Protein AF-X0BDL5-F1 (afdb_monomer_lite)

pLDDT: mean 74.26, std 19.01, range [25.41, 97.12]

Radius of gyration: 56.41 Å; chains: 1; bounding box: 169×52×160 Å

Foldseek 3Di:
DDPDDPPVNVVVVVVVVVVVVVVVVVVVVVVVVVVVVVVVVVVVVVVVVVVVVVVVVVVVVVVVVVVVVVVVVVVVVVVVVVVVVVVVVVVVVVCQQQFFAAPVRQVVLLVVQAVVLAAADPDPVLADPDDDPPCVPPDDDPDDDDPVCVVVVVCVVVVVVCVVGPRPRRQFGGSNVSNVNNVVLNVDHHRYPVNVVVSCCSSPVDRCNVVVLVVQLVQLLVQLVVCVVQQKFQVPAAPVQWDQDPVVRGIDGHDRVVMDHPDDDDDPPDDDDDDDDDDDDDDDDDDDDPDDVVSVVVSVVRSVVNSVNSVVNSVCVVVVVVVVVVPDDD

Sequence (330 aa):
MDGALSVEELTRLLREAEQRAKEERQRAEEAERERQEERQRAEREQQRAEEAERERQEERQRAEREQQRAEREQQRAEEAERQQQEERQRAEASEEQTRLTTLDEYIAACHTSVFSRFAIETDPKLTSRGSITNPRDKWCPKNLRPWPDFLDQQKLTFGALYDAFPTESRVFENRNFLAGLGNRISQRPIADEKTLEYFLHNSVEDPNMGDMNRSLEDEAIRSLRAMHRKGVIHKDVRLENMLFNPETNGVMVIDFERALLLKQPRRPLAQLVPNKRAWKSETMDAKKVTGDSNKRSRSSQSFSEDIWLAKTAFLEWNADRWTRVARAPC

Secondary structure (DSSP, 8-state):
------HHHHHHHHHHHHHHHHHHHHHHHHHHHHHHHHHHHHHHHHHHHHHHHHHHHHHHHHHHHHHHHHHHHHHHHHHHHHHHHHHHHHHHHHHHHHSPBPHHHHHHHIIIIIGGG--B---TTTS--PPP---TTS---S-----TTHHHHHHHHHHHHHHHS-TT---BPPHHHHHHHHHHHTTS-B-SHHHHHHHHIIIII-S--HHHHHHHHHHHHHHHHHHHHTTEE-S---GGGEEEETTTTEEEE---TT-EESSPPPPPSS--PPS----------------HHHHHHHHHHHHHHHHHHHHHHHHHHHHHHHHHHH----

Organism: NCBI:txid1089458

InterPro domains:
  IPR000719 Protein kinase domain [PS50011] (1-330)
  IPR002575 Aminoglycoside phosphotransferase [PF01636] (213-259)
  IPR008266 Tyrosine-protein kinase, active site [PS00109] (232-244)
  IPR011009 Protein kinase-like domain superfamily [SSF56112] (210-266)
  IPR060487 Spore killer, N-terminal domain [PF27653] (103-209)

Structure (mmCIF, N/CA/C/O backbone):
data_AF-X0BDL5-F1
#
_entry.id   AF-X0BDL5-F1
#
loop_
_atom_site.group_PDB
_atom_site.id
_atom_site.type_symbol
_atom_site.label_atom_id
_atom_site.label_alt_id
_atom_site.label_comp_id
_atom_site.label_asym_id
_atom_site.label_entity_id
_atom_site.label_seq_id
_atom_site.pdbx_PDB_ins_code
_atom_site.Cartn_x
_atom_site.Cartn_y
_atom_site.Cartn_z
_atom_site.occupancy
_atom_site.B_iso_or_equiv
_atom_site.auth_seq_id
_atom_site.auth_comp_id
_atom_site.auth_asym_id
_atom_site.auth_atom_id
_atom_site.pdbx_PDB_model_num
ATOM 1 N N . MET A 1 1 ? -89.017 11.884 99.470 1.00 44.44 1 MET A N 1
ATOM 2 C CA . MET A 1 1 ? -88.434 11.394 100.728 1.00 44.44 1 MET A CA 1
ATOM 3 C C . MET A 1 1 ? -89.202 10.131 101.092 1.00 44.44 1 MET A C 1
ATOM 5 O O . MET A 1 1 ? -90.393 10.241 101.324 1.00 44.44 1 MET A O 1
ATOM 9 N N . ASP A 1 2 ? -88.698 8.908 101.039 1.00 48.97 2 ASP A N 1
ATOM 10 C CA . ASP A 1 2 ? -87.374 8.403 100.701 1.00 48.97 2 ASP A CA 1
ATOM 11 C C . ASP A 1 2 ? -87.553 6.944 100.277 1.00 48.97 2 ASP A C 1
ATOM 13 O O . ASP A 1 2 ? -87.973 6.106 101.071 1.00 48.97 2 ASP A O 1
ATOM 17 N N . GLY A 1 3 ? -87.242 6.638 99.017 1.00 49.50 3 GLY A N 1
ATOM 18 C CA . GLY A 1 3 ? -86.973 5.268 98.591 1.00 49.50 3 GLY A CA 1
ATOM 19 C C . GLY A 1 3 ? -85.554 4.916 99.018 1.00 49.50 3 GLY A C 1
ATOM 20 O O . GLY A 1 3 ? -84.653 4.879 98.185 1.00 49.50 3 GLY A O 1
ATOM 21 N N . ALA A 1 4 ? -85.334 4.776 100.325 1.00 55.19 4 ALA A N 1
ATOM 22 C CA . ALA A 1 4 ? -84.045 4.376 100.865 1.00 55.19 4 ALA A CA 1
ATOM 23 C C . ALA A 1 4 ? -83.839 2.886 100.559 1.00 55.19 4 ALA A C 1
ATOM 25 O O . ALA A 1 4 ? -84.426 2.023 101.210 1.00 55.19 4 ALA A O 1
ATOM 26 N N . LEU A 1 5 ? -83.035 2.602 99.530 1.00 55.78 5 LEU A N 1
ATOM 27 C CA . LEU A 1 5 ? -82.456 1.280 99.288 1.00 55.78 5 LEU A CA 1
ATOM 28 C C . LEU A 1 5 ? -81.872 0.744 100.604 1.00 55.78 5 LEU A C 1
ATOM 30 O O . LEU A 1 5 ? -81.153 1.465 101.302 1.00 55.78 5 LEU A O 1
ATOM 34 N N . SER A 1 6 ? -82.187 -0.508 100.946 1.00 63.88 6 SER A N 1
ATOM 35 C CA . SER A 1 6 ? -81.645 -1.167 102.138 1.00 63.88 6 SER A CA 1
ATOM 36 C C . SER A 1 6 ? -80.113 -1.132 102.107 1.00 63.88 6 SER A C 1
ATOM 38 O O . SER A 1 6 ? -79.497 -1.320 101.054 1.00 63.88 6 SER A O 1
ATOM 40 N N . VAL A 1 7 ? -79.482 -0.929 103.267 1.00 66.19 7 VAL A N 1
ATOM 41 C CA . VAL A 1 7 ? -78.015 -0.941 103.421 1.00 66.19 7 VAL A CA 1
ATOM 42 C C . VAL A 1 7 ? -77.402 -2.230 102.843 1.00 66.19 7 VAL A C 1
ATOM 44 O O . VAL A 1 7 ? -76.297 -2.184 102.299 1.00 66.19 7 VAL A O 1
ATOM 47 N N . GLU A 1 8 ? -78.136 -3.350 102.872 1.00 68.31 8 GLU A N 1
ATOM 48 C CA . GLU A 1 8 ? -77.746 -4.640 102.275 1.00 68.31 8 GLU A CA 1
ATOM 49 C C . GLU A 1 8 ? -77.800 -4.656 100.735 1.00 68.31 8 GLU A C 1
ATOM 51 O O . GLU A 1 8 ? -76.932 -5.247 100.090 1.00 68.31 8 GLU A O 1
ATOM 56 N N . GLU A 1 9 ? -78.768 -3.973 100.115 1.00 71.50 9 GLU A N 1
ATOM 57 C CA . GLU A 1 9 ? -78.848 -3.849 98.651 1.00 71.50 9 GLU A CA 1
ATOM 58 C C . GLU A 1 9 ? -77.742 -2.946 98.099 1.00 71.50 9 GLU A C 1
ATOM 60 O O . GLU A 1 9 ? -77.126 -3.274 97.082 1.00 71.50 9 GLU A O 1
ATOM 65 N N . LEU A 1 10 ? -77.428 -1.856 98.807 1.00 73.75 10 LEU A N 1
ATOM 66 C CA . LEU A 1 10 ? -76.307 -0.973 98.480 1.00 73.75 10 LEU A CA 1
ATOM 67 C C . LEU A 1 10 ? -74.955 -1.686 98.614 1.00 73.75 10 LEU A C 1
ATOM 69 O O . LEU A 1 10 ? -74.099 -1.515 97.749 1.00 73.75 10 LEU A O 1
ATOM 73 N N . THR A 1 11 ? -74.757 -2.534 99.632 1.00 76.06 11 THR A N 1
ATOM 74 C CA . THR A 1 11 ? -73.508 -3.313 99.775 1.00 76.06 11 THR A CA 1
ATOM 75 C C . THR A 1 11 ? -73.369 -4.415 98.728 1.00 76.06 11 THR A C 1
ATOM 77 O O . THR A 1 11 ? -72.253 -4.670 98.270 1.00 76.06 11 THR A O 1
ATOM 80 N N . ARG A 1 12 ? -74.470 -5.058 98.311 1.00 80.38 12 ARG A N 1
ATOM 81 C CA . ARG A 1 12 ? -74.447 -6.026 97.201 1.00 80.38 12 ARG A CA 1
ATOM 82 C C . ARG A 1 12 ? -74.068 -5.349 95.883 1.00 80.38 12 ARG A C 1
ATOM 84 O O . ARG A 1 12 ? -73.172 -5.832 95.197 1.00 80.38 12 ARG A O 1
ATOM 91 N N . LEU A 1 13 ? -74.692 -4.210 95.573 1.00 80.94 13 LEU A N 1
ATOM 92 C CA . LEU A 1 13 ? -74.381 -3.423 94.376 1.00 80.94 13 LEU A CA 1
ATOM 93 C C . LEU A 1 13 ? -72.939 -2.897 94.389 1.00 80.94 13 LEU A C 1
ATOM 95 O O . LEU A 1 13 ? -72.286 -2.906 93.348 1.00 80.94 13 LEU A O 1
ATOM 99 N N . LEU A 1 14 ? -72.413 -2.499 95.555 1.00 81.25 14 LEU A N 1
ATOM 100 C CA . LEU A 1 14 ? -71.022 -2.060 95.689 1.00 81.25 14 LEU A CA 1
ATOM 101 C C . LEU A 1 14 ? -70.032 -3.200 95.400 1.00 81.25 14 LEU A C 1
ATOM 103 O O . LEU A 1 14 ? -69.080 -3.000 94.653 1.00 81.25 14 LEU A O 1
ATOM 107 N N . ARG A 1 15 ? -70.276 -4.411 95.927 1.00 82.38 15 ARG A N 1
ATOM 108 C CA . ARG A 1 15 ? -69.429 -5.588 95.647 1.00 82.38 15 ARG A CA 1
ATOM 109 C C . ARG A 1 15 ? -69.494 -6.015 94.186 1.00 82.38 15 ARG A C 1
ATOM 111 O O . ARG A 1 15 ? -68.465 -6.355 93.617 1.00 82.38 15 ARG A O 1
ATOM 118 N N . GLU A 1 16 ? -70.674 -5.991 93.570 1.00 85.62 16 GLU A N 1
ATOM 119 C CA . GLU A 1 16 ? -70.816 -6.276 92.137 1.00 85.62 16 GLU A CA 1
ATOM 120 C C . GLU A 1 16 ? -70.098 -5.227 91.278 1.00 85.62 16 GLU A C 1
ATOM 122 O O . GLU A 1 16 ? -69.449 -5.584 90.296 1.00 85.62 16 GLU A O 1
ATOM 127 N N . ALA A 1 17 ? -70.157 -3.949 91.660 1.00 82.81 17 ALA A N 1
ATOM 128 C CA . ALA A 1 17 ? -69.420 -2.880 90.993 1.00 82.81 17 ALA A CA 1
ATOM 129 C C . ALA A 1 17 ? -67.898 -3.030 91.167 1.00 82.81 17 ALA A C 1
ATOM 131 O O . ALA A 1 17 ? -67.163 -2.872 90.197 1.00 82.81 17 ALA A O 1
ATOM 132 N N . GLU A 1 18 ? -67.416 -3.396 92.358 1.00 86.19 18 GLU A N 1
ATOM 133 C CA . GLU A 1 18 ? -65.996 -3.684 92.606 1.00 86.19 18 GLU A CA 1
ATOM 134 C C . GLU A 1 18 ? -65.504 -4.913 91.832 1.00 86.19 18 GLU A C 1
ATOM 136 O O . GLU A 1 18 ? -64.394 -4.905 91.301 1.00 86.19 18 GLU A O 1
ATOM 141 N N . GLN A 1 19 ? -66.321 -5.966 91.747 1.00 86.56 19 GLN A N 1
ATOM 142 C CA . GLN A 1 19 ? -66.009 -7.172 90.982 1.00 86.56 19 GLN A CA 1
ATOM 143 C C . GLN A 1 19 ? -65.912 -6.847 89.486 1.00 86.56 19 GLN A C 1
ATOM 145 O O . GLN A 1 19 ? -64.919 -7.186 88.847 1.00 86.56 19 GLN A O 1
ATOM 150 N N . ARG A 1 20 ? -66.890 -6.102 88.950 1.00 85.88 20 ARG A N 1
ATOM 151 C CA . ARG A 1 20 ? -66.875 -5.622 87.561 1.00 85.88 20 ARG A CA 1
ATOM 152 C C . ARG A 1 20 ? -65.677 -4.721 87.288 1.00 85.88 20 ARG A C 1
ATOM 154 O O . ARG A 1 20 ? -65.006 -4.921 86.288 1.00 85.88 20 ARG A O 1
ATOM 161 N N . ALA A 1 21 ? -65.349 -3.803 88.196 1.00 86.81 21 ALA A N 1
ATOM 162 C CA . ALA A 1 21 ? -64.182 -2.935 88.056 1.00 86.81 21 ALA A CA 1
ATOM 163 C C . ALA A 1 21 ? -62.855 -3.719 88.067 1.00 86.81 21 ALA A C 1
ATOM 165 O O . ALA A 1 21 ? -61.913 -3.344 87.369 1.00 86.81 21 ALA A O 1
ATOM 166 N N . LYS A 1 22 ? -62.761 -4.818 88.831 1.00 88.06 22 LYS A N 1
ATOM 167 C CA . LYS A 1 22 ? -61.592 -5.716 88.822 1.00 88.06 22 LYS A CA 1
ATOM 168 C C . LYS A 1 22 ? -61.487 -6.517 87.527 1.00 88.06 22 LYS A C 1
ATOM 170 O O . LYS A 1 22 ? -60.400 -6.592 86.964 1.00 88.06 22 LYS A O 1
ATOM 175 N N . GLU A 1 23 ? -62.593 -7.084 87.053 1.00 89.94 23 GLU A N 1
ATOM 176 C CA . GLU A 1 23 ? -62.641 -7.810 85.778 1.00 89.94 23 GLU A CA 1
ATOM 177 C C . GLU A 1 23 ? -62.330 -6.886 84.595 1.00 89.94 23 GLU A C 1
ATOM 179 O O . GLU A 1 23 ? -61.594 -7.261 83.686 1.00 89.94 23 GLU A O 1
ATOM 184 N N . GLU A 1 24 ? -62.837 -5.656 84.623 1.00 88.94 24 GLU A N 1
ATOM 185 C CA . GLU A 1 24 ? -62.573 -4.641 83.606 1.00 88.94 24 GLU A CA 1
ATOM 186 C C . GLU A 1 24 ? -61.106 -4.185 83.635 1.00 88.94 24 GLU A C 1
ATOM 188 O O . GLU A 1 24 ? -60.489 -4.058 82.579 1.00 88.94 24 GLU A O 1
ATOM 193 N N . ARG A 1 25 ? -60.498 -4.052 84.827 1.00 89.50 25 ARG A N 1
ATOM 194 C CA . ARG A 1 25 ? -59.047 -3.834 84.974 1.00 89.50 25 ARG A CA 1
ATOM 195 C C . ARG A 1 25 ? -58.219 -4.983 84.409 1.00 89.50 25 ARG A C 1
ATOM 197 O O . ARG A 1 25 ? -57.276 -4.718 83.676 1.00 89.50 25 ARG A O 1
ATOM 204 N N . GLN A 1 26 ? -58.569 -6.233 84.712 1.00 89.69 26 GLN A N 1
ATOM 205 C CA . GLN A 1 26 ? -57.846 -7.395 84.186 1.00 89.69 26 GLN A CA 1
ATOM 206 C C . GLN A 1 26 ? -57.941 -7.479 82.662 1.00 89.69 26 GLN A C 1
ATOM 208 O O . GLN A 1 26 ? -56.924 -7.660 82.001 1.00 89.69 26 GLN A O 1
ATOM 213 N N . ARG A 1 27 ? -59.131 -7.261 82.089 1.00 89.62 27 ARG A N 1
ATOM 214 C CA . ARG A 1 27 ? -59.304 -7.202 80.629 1.00 89.62 27 ARG A CA 1
ATOM 215 C C . ARG A 1 27 ? -58.530 -6.044 80.005 1.00 89.62 27 ARG A C 1
ATOM 217 O O . ARG A 1 27 ? -58.000 -6.195 78.910 1.00 89.62 27 ARG A O 1
ATOM 224 N N . ALA A 1 28 ? -58.457 -4.896 80.679 1.00 89.38 28 ALA A N 1
ATOM 225 C CA . ALA A 1 28 ? -57.675 -3.757 80.209 1.00 89.38 28 ALA A CA 1
ATOM 226 C C . ALA A 1 28 ? -56.164 -4.046 80.226 1.00 89.38 28 ALA A C 1
ATOM 228 O O . ALA A 1 28 ? -55.493 -3.728 79.246 1.00 89.38 28 ALA A O 1
ATOM 229 N N . GLU A 1 29 ? -55.647 -4.679 81.285 1.00 91.94 29 GLU A N 1
ATOM 230 C CA . GLU A 1 29 ? -54.239 -5.093 81.405 1.00 91.94 29 GLU A CA 1
ATOM 231 C C . GLU A 1 29 ? -53.867 -6.180 80.384 1.00 91.94 29 GLU A C 1
ATOM 233 O O . GLU A 1 29 ? -52.801 -6.118 79.770 1.00 91.94 29 GLU A O 1
ATOM 238 N N . GLU A 1 30 ? -54.748 -7.155 80.156 1.00 91.75 30 GLU A N 1
ATOM 239 C CA . GLU A 1 30 ? -54.555 -8.211 79.156 1.00 91.75 30 GLU A CA 1
ATOM 240 C C . GLU A 1 30 ? -54.573 -7.632 77.733 1.00 91.75 30 GLU A C 1
ATOM 242 O O . GLU A 1 30 ? -53.642 -7.864 76.962 1.00 91.75 30 GLU A O 1
ATOM 247 N N . ALA A 1 31 ? -55.532 -6.752 77.424 1.00 92.25 31 ALA A N 1
ATOM 248 C CA . ALA A 1 31 ? -55.568 -6.027 76.154 1.00 92.25 31 ALA A CA 1
ATOM 249 C C . ALA A 1 31 ? -54.372 -5.071 75.975 1.00 92.25 31 ALA A C 1
ATOM 251 O O . ALA A 1 31 ? -53.970 -4.764 74.853 1.00 92.25 31 ALA A O 1
ATOM 252 N N . GLU A 1 32 ? -53.803 -4.523 77.051 1.00 92.50 32 GLU A N 1
ATOM 253 C CA . GLU A 1 32 ? -52.575 -3.721 76.988 1.00 92.50 32 GLU A CA 1
ATOM 254 C C . GLU A 1 32 ? -51.340 -4.587 76.706 1.00 92.50 32 GLU A C 1
ATOM 256 O O . GLU A 1 32 ? -50.525 -4.207 75.862 1.00 92.50 32 GLU A O 1
ATOM 261 N N . ARG A 1 33 ? -51.243 -5.776 77.317 1.00 93.12 33 ARG A N 1
ATOM 262 C CA . ARG A 1 33 ? -50.203 -6.768 77.004 1.00 93.12 33 ARG A CA 1
ATOM 263 C C . ARG A 1 33 ? -50.270 -7.245 75.562 1.00 93.12 33 ARG A C 1
ATOM 265 O O . ARG A 1 33 ? -49.249 -7.212 74.884 1.00 93.12 33 ARG A O 1
ATOM 272 N N . GLU A 1 34 ? -51.449 -7.618 75.071 1.00 93.06 34 GLU A N 1
ATOM 273 C CA . GLU A 1 34 ? -51.624 -8.037 73.675 1.00 93.06 34 GLU A CA 1
ATOM 274 C C . GLU A 1 34 ? -51.214 -6.924 72.705 1.00 93.06 34 GLU A C 1
ATOM 276 O O . GLU A 1 34 ? -50.453 -7.166 71.771 1.00 93.06 34 GLU A O 1
ATOM 281 N N . ARG A 1 35 ? -51.614 -5.673 72.977 1.00 93.12 35 ARG A N 1
ATOM 282 C CA . ARG A 1 35 ? -51.188 -4.511 72.179 1.00 93.12 35 ARG A CA 1
ATOM 283 C C . ARG A 1 35 ? -49.680 -4.268 72.248 1.00 93.12 35 ARG A C 1
ATOM 285 O O . ARG A 1 35 ? -49.095 -3.847 71.252 1.00 93.12 35 ARG A O 1
ATOM 292 N N . GLN A 1 36 ? -49.035 -4.498 73.392 1.00 93.56 36 GLN A N 1
ATOM 293 C CA . GLN A 1 36 ? -47.574 -4.419 73.505 1.00 93.56 36 GLN A CA 1
ATOM 294 C C . GLN A 1 36 ? -46.880 -5.528 72.710 1.00 93.56 36 GLN A C 1
ATOM 296 O O . GLN A 1 36 ? -45.910 -5.248 72.007 1.00 93.56 36 GLN A O 1
ATOM 301 N N . GLU A 1 37 ? -47.371 -6.762 72.780 1.00 94.62 37 GLU A N 1
ATOM 302 C CA . GLU A 1 37 ? -46.823 -7.884 72.018 1.00 94.62 37 GLU A CA 1
ATOM 303 C C . GLU A 1 37 ? -47.014 -7.699 70.510 1.00 94.62 37 GLU A C 1
ATOM 305 O O . GLU A 1 37 ? -46.089 -7.955 69.739 1.00 94.62 37 GLU A O 1
ATOM 310 N N . GLU A 1 38 ? -48.175 -7.208 70.078 1.00 93.94 38 GLU A N 1
ATOM 311 C CA . GLU A 1 38 ? -48.457 -6.895 68.677 1.00 93.94 38 GLU A CA 1
ATOM 312 C C . GLU A 1 38 ? -47.541 -5.777 68.162 1.00 93.94 38 GLU A C 1
ATOM 314 O O . GLU A 1 38 ? -46.942 -5.918 67.096 1.00 93.94 38 GLU A O 1
ATOM 319 N N . ARG A 1 39 ? -47.323 -4.718 68.957 1.00 94.31 39 ARG A N 1
ATOM 320 C CA . ARG A 1 39 ? -46.345 -3.662 68.637 1.00 94.31 39 ARG A CA 1
ATOM 321 C C . ARG A 1 39 ? -44.925 -4.206 68.513 1.00 94.31 39 ARG A C 1
ATOM 323 O O . ARG A 1 39 ? -44.247 -3.889 67.543 1.00 94.31 39 ARG A O 1
ATOM 330 N N . GLN A 1 40 ? -44.487 -5.059 69.439 1.00 94.25 40 GLN A N 1
ATOM 331 C CA . GLN A 1 40 ? -43.156 -5.672 69.366 1.00 94.25 40 GLN A CA 1
ATOM 332 C C . GLN A 1 40 ? -43.008 -6.603 68.157 1.00 94.25 40 GLN A C 1
ATOM 334 O O . GLN A 1 40 ? -41.933 -6.682 67.559 1.00 94.25 40 GLN A O 1
ATOM 339 N N . ARG A 1 41 ? -44.069 -7.327 67.780 1.00 94.25 41 ARG A N 1
ATOM 340 C CA . ARG A 1 41 ? -44.076 -8.151 66.564 1.00 94.25 41 ARG A CA 1
ATOM 341 C C . ARG A 1 41 ? -43.977 -7.282 65.314 1.00 94.25 41 ARG A C 1
ATOM 343 O O . ARG A 1 41 ? -43.137 -7.581 64.469 1.00 94.25 41 ARG A O 1
ATOM 350 N N . ALA A 1 42 ? -44.756 -6.203 65.245 1.00 94.31 42 ALA A N 1
ATOM 351 C CA . ALA A 1 42 ? -44.725 -5.250 64.141 1.00 94.31 42 ALA A CA 1
ATOM 352 C C . ALA A 1 42 ? -43.352 -4.567 64.006 1.00 94.31 42 ALA A C 1
ATOM 354 O O . ALA A 1 42 ? -42.818 -4.505 62.903 1.00 94.31 42 ALA A O 1
ATOM 355 N N . GLU A 1 43 ? -42.725 -4.144 65.109 1.00 95.75 43 GLU A N 1
ATOM 356 C CA . GLU A 1 43 ? -41.367 -3.571 65.092 1.00 95.75 43 GLU A CA 1
ATOM 357 C C . GLU A 1 43 ? -40.322 -4.575 64.587 1.00 95.75 43 GLU A C 1
ATOM 359 O O . GLU A 1 43 ? -39.489 -4.238 63.750 1.00 95.75 43 GLU A O 1
ATOM 364 N N . ARG A 1 44 ? -40.374 -5.835 65.041 1.00 95.50 44 ARG A N 1
ATOM 365 C CA . ARG A 1 44 ? -39.457 -6.886 64.558 1.00 95.50 44 ARG A CA 1
ATOM 366 C C . ARG A 1 44 ? -39.683 -7.241 63.093 1.00 95.50 44 ARG A C 1
ATOM 368 O O . ARG A 1 44 ? -38.771 -7.724 62.425 1.00 95.50 44 ARG A O 1
ATOM 375 N N . GLU A 1 45 ? -40.908 -7.112 62.602 1.00 94.75 45 GLU A N 1
ATOM 376 C CA . GLU A 1 45 ? -41.223 -7.311 61.189 1.00 94.75 45 GLU A CA 1
ATOM 377 C C . GLU A 1 45 ? -40.720 -6.139 60.342 1.00 94.75 45 GLU A C 1
ATOM 379 O O . GLU A 1 45 ? -40.063 -6.380 59.332 1.00 94.75 45 GLU A O 1
ATOM 384 N N . GLN A 1 46 ? -40.904 -4.898 60.805 1.00 95.38 46 GLN A N 1
ATOM 385 C CA . GLN A 1 46 ? -40.333 -3.707 60.171 1.00 95.38 46 GLN A CA 1
ATOM 386 C C . GLN A 1 46 ? -38.806 -3.767 60.109 1.00 95.38 46 GLN A C 1
ATOM 388 O O . GLN A 1 46 ? -38.247 -3.601 59.032 1.00 95.38 46 GLN A O 1
ATOM 393 N N . GLN A 1 47 ? -38.130 -4.102 61.212 1.00 95.25 47 GLN A N 1
ATOM 394 C CA . GLN A 1 47 ? -36.666 -4.232 61.232 1.00 95.25 47 GLN A CA 1
ATOM 395 C C . GLN A 1 47 ? -36.165 -5.279 60.232 1.00 95.25 47 GLN A C 1
ATOM 397 O O . GLN A 1 47 ? -35.212 -5.030 59.499 1.00 95.25 47 GLN A O 1
ATOM 402 N N . ARG A 1 48 ? -36.836 -6.436 60.147 1.00 95.38 48 ARG A N 1
ATOM 403 C CA . ARG A 1 48 ? -36.491 -7.473 59.162 1.00 95.38 48 ARG A CA 1
ATOM 404 C C . ARG A 1 48 ? -36.749 -7.019 57.726 1.00 95.38 48 ARG A C 1
ATOM 406 O O . ARG A 1 48 ? -35.980 -7.370 56.836 1.00 95.38 48 ARG A O 1
ATOM 413 N N . ALA A 1 49 ? -37.814 -6.256 57.490 1.00 94.94 49 ALA A N 1
ATOM 414 C CA . ALA A 1 49 ? -38.111 -5.704 56.173 1.00 94.94 49 ALA A CA 1
ATOM 415 C C . ALA A 1 49 ? -37.067 -4.660 55.740 1.00 94.94 49 ALA A C 1
ATOM 417 O O . ALA A 1 49 ? -36.609 -4.715 54.598 1.00 94.94 49 ALA A O 1
ATOM 418 N N . GLU A 1 50 ? -36.657 -3.770 56.649 1.00 96.06 50 GLU A N 1
ATOM 419 C CA . GLU A 1 50 ? -35.616 -2.758 56.424 1.00 96.06 50 GLU A CA 1
ATOM 420 C C . GLU A 1 50 ? -34.244 -3.394 56.169 1.00 96.06 50 GLU A C 1
ATOM 422 O O . GLU A 1 50 ? -33.552 -3.017 55.222 1.00 96.06 50 GLU A O 1
ATOM 427 N N . GLU A 1 51 ? -33.859 -4.397 56.963 1.00 95.94 51 GLU A N 1
ATOM 428 C CA . GLU A 1 51 ? -32.608 -5.136 56.772 1.00 95.94 51 GLU A CA 1
ATOM 429 C C . GLU A 1 51 ? -32.595 -5.857 55.417 1.00 95.94 51 GLU A C 1
ATOM 431 O O . GLU A 1 51 ? -31.659 -5.687 54.635 1.00 95.94 51 GLU A O 1
ATOM 436 N N . ALA A 1 52 ? -33.685 -6.549 55.068 1.00 96.06 52 ALA A N 1
ATOM 437 C CA . ALA A 1 52 ? -33.818 -7.201 53.768 1.00 96.06 52 ALA A CA 1
ATOM 438 C C . ALA A 1 52 ? -33.816 -6.199 52.596 1.00 96.06 52 ALA A C 1
ATOM 440 O O . ALA A 1 52 ? -33.362 -6.521 51.498 1.00 96.06 52 ALA A O 1
ATOM 441 N N . GLU A 1 53 ? -34.342 -4.984 52.777 1.00 96.06 53 GLU A N 1
ATOM 442 C CA . GLU A 1 53 ? -34.264 -3.936 51.755 1.00 96.06 53 GLU A CA 1
ATOM 443 C C . GLU A 1 53 ? -32.840 -3.407 51.590 1.00 96.06 53 GLU A C 1
ATOM 445 O O . GLU A 1 53 ? -32.380 -3.238 50.457 1.00 96.06 53 GLU A O 1
ATOM 450 N N . ARG A 1 54 ? -32.121 -3.219 52.697 1.00 96.31 54 ARG A N 1
ATOM 451 C CA . ARG A 1 54 ? -30.721 -2.805 52.682 1.00 96.31 54 ARG A CA 1
ATOM 452 C C . ARG A 1 54 ? -29.833 -3.842 51.996 1.00 96.31 54 ARG A C 1
ATOM 454 O O . ARG A 1 54 ? -29.039 -3.469 51.136 1.00 96.31 54 ARG A O 1
ATOM 461 N N . GLU A 1 55 ? -30.010 -5.126 52.295 1.00 96.19 55 GLU A N 1
ATOM 462 C CA . GLU A 1 55 ? -29.292 -6.212 51.616 1.00 96.19 55 GLU A CA 1
ATOM 463 C C . GLU A 1 55 ? -29.553 -6.202 50.105 1.00 96.19 55 GLU A C 1
ATOM 465 O O . GLU A 1 55 ? -28.611 -6.232 49.312 1.00 96.19 55 GLU A O 1
ATOM 470 N N . ARG A 1 56 ? -30.820 -6.049 49.688 1.00 95.75 56 ARG A N 1
ATOM 471 C CA . ARG A 1 56 ? -31.180 -5.922 48.264 1.00 95.75 56 ARG A CA 1
ATOM 472 C C . ARG A 1 56 ? -30.537 -4.702 47.605 1.00 95.75 56 ARG A C 1
ATOM 474 O O . ARG A 1 56 ? -30.158 -4.772 46.436 1.00 95.75 56 ARG A O 1
ATOM 481 N N . GLN A 1 57 ? -30.439 -3.571 48.304 1.00 96.06 57 GLN A N 1
ATOM 482 C CA . GLN A 1 57 ? -29.766 -2.379 47.781 1.00 96.06 57 GLN A CA 1
ATOM 483 C C . GLN A 1 57 ? -28.256 -2.597 47.644 1.00 96.06 57 GLN A C 1
ATOM 485 O O . GLN A 1 57 ? -27.680 -2.232 46.618 1.00 96.06 57 GLN A O 1
ATOM 490 N N . GLU A 1 58 ? -27.614 -3.217 48.633 1.00 96.50 58 GLU A N 1
ATOM 491 C CA . GLU A 1 58 ? -26.185 -3.532 48.586 1.00 96.50 58 GLU A CA 1
ATOM 492 C C . GLU A 1 58 ? -25.862 -4.543 47.475 1.00 96.50 58 GLU A C 1
ATOM 494 O O . GLU A 1 58 ? -24.878 -4.365 46.755 1.00 96.50 58 GLU A O 1
ATOM 499 N N . GLU A 1 59 ? -26.705 -5.557 47.273 1.00 96.25 59 GLU A N 1
ATOM 500 C CA . GLU A 1 59 ? -26.572 -6.522 46.177 1.00 96.25 59 GLU A CA 1
ATOM 501 C C . GLU A 1 59 ? -26.723 -5.847 44.806 1.00 96.25 59 GLU A C 1
ATOM 503 O O . GLU A 1 59 ? -25.881 -6.042 43.929 1.00 96.25 59 GLU A O 1
ATOM 508 N N . ARG A 1 60 ? -27.719 -4.965 44.640 1.00 96.44 60 ARG A N 1
ATOM 509 C CA . ARG A 1 60 ? -27.885 -4.163 43.413 1.00 96.44 60 ARG A CA 1
ATOM 510 C C . ARG A 1 60 ? -26.670 -3.286 43.129 1.00 96.44 60 ARG A C 1
ATOM 512 O O . ARG A 1 60 ? -26.196 -3.263 41.999 1.00 96.44 60 ARG A O 1
ATOM 519 N N . GLN A 1 61 ? -26.129 -2.609 44.143 1.00 96.50 61 GLN A N 1
ATOM 520 C CA . GLN A 1 61 ? -24.924 -1.790 43.978 1.00 96.50 61 GLN A CA 1
ATOM 521 C C . GLN A 1 61 ? -23.694 -2.631 43.621 1.00 96.50 61 GLN A C 1
ATOM 523 O O . GLN A 1 61 ? -22.835 -2.179 42.862 1.00 96.50 61 GLN A O 1
ATOM 528 N N . ARG A 1 62 ? -23.576 -3.847 44.166 1.00 96.50 62 ARG A N 1
ATOM 529 C CA . ARG A 1 62 ? -22.500 -4.777 43.798 1.00 96.50 62 ARG A CA 1
ATOM 530 C C . ARG A 1 62 ? -22.638 -5.220 42.345 1.00 96.50 62 ARG A C 1
ATOM 532 O O . ARG A 1 62 ? -21.662 -5.099 41.611 1.00 96.50 62 ARG A O 1
ATOM 539 N N . ALA A 1 63 ? -23.836 -5.629 41.932 1.00 96.31 63 ALA A N 1
ATOM 540 C CA . ALA A 1 63 ? -24.123 -6.032 40.559 1.00 96.31 63 ALA A CA 1
ATOM 541 C C . ALA A 1 63 ? -23.860 -4.894 39.557 1.00 96.31 63 ALA A C 1
ATOM 543 O O . ALA A 1 63 ? -23.228 -5.113 38.529 1.00 96.31 63 ALA A O 1
ATOM 544 N N . GLU A 1 64 ? -24.256 -3.660 39.880 1.00 97.00 64 GLU A N 1
ATOM 545 C CA . GLU A 1 64 ? -24.005 -2.494 39.026 1.00 97.00 64 GLU A CA 1
ATOM 546 C C . GLU A 1 64 ? -22.505 -2.181 38.906 1.00 97.00 64 GLU A C 1
ATOM 548 O O . GLU A 1 64 ? -22.000 -1.916 37.817 1.00 97.00 64 GLU A O 1
ATOM 553 N N . ARG A 1 65 ? -21.747 -2.261 40.009 1.00 96.56 65 ARG A N 1
ATOM 554 C CA . ARG A 1 65 ? -20.284 -2.081 39.976 1.00 96.56 65 ARG A CA 1
ATOM 555 C C . ARG A 1 65 ? -19.584 -3.173 39.175 1.00 96.56 65 ARG A C 1
ATOM 557 O O . ARG A 1 65 ? -18.563 -2.892 38.550 1.00 96.56 65 ARG A O 1
ATOM 564 N N . GLU A 1 66 ? -20.085 -4.400 39.233 1.00 96.12 66 GLU A N 1
ATOM 565 C CA . GLU A 1 66 ? -19.566 -5.520 38.453 1.00 96.12 66 GLU A CA 1
ATOM 566 C C . GLU A 1 66 ? -19.865 -5.336 36.963 1.00 96.12 66 GLU A C 1
ATOM 568 O O . GLU A 1 66 ? -18.941 -5.428 36.158 1.00 96.12 66 GLU A O 1
ATOM 573 N N . GLN A 1 67 ? -21.091 -4.938 36.603 1.00 96.75 67 GLN A N 1
ATOM 574 C CA . GLN A 1 67 ? -21.445 -4.570 35.228 1.00 96.75 67 GLN A CA 1
ATOM 575 C C . GLN A 1 67 ? -20.574 -3.428 34.703 1.00 96.75 67 GLN A C 1
ATOM 577 O O . GLN A 1 67 ? -19.966 -3.568 33.649 1.00 96.75 67 GLN A O 1
ATOM 582 N N . GLN A 1 68 ? -20.408 -2.341 35.462 1.00 96.94 68 GLN A N 1
ATOM 583 C CA . GLN A 1 68 ? -19.544 -1.229 35.050 1.00 96.94 68 GLN A CA 1
ATOM 584 C C . GLN A 1 68 ? -18.078 -1.653 34.883 1.00 96.94 68 GLN A C 1
ATOM 586 O O . GLN A 1 68 ? -17.362 -1.108 34.042 1.00 96.94 68 GLN A O 1
ATOM 591 N N . ARG A 1 69 ? -17.588 -2.602 35.693 1.00 96.75 69 ARG A N 1
ATOM 592 C CA . ARG A 1 69 ? -16.239 -3.161 35.521 1.00 96.75 69 ARG A CA 1
ATOM 593 C C . ARG A 1 69 ? -16.149 -4.001 34.254 1.00 96.75 69 ARG A C 1
ATOM 595 O O . ARG A 1 69 ? -15.193 -3.805 33.510 1.00 96.75 69 ARG A O 1
ATOM 602 N N . ALA A 1 70 ? -17.133 -4.863 34.010 1.00 96.62 70 ALA A N 1
ATOM 603 C CA . ALA A 1 70 ? -17.201 -5.701 32.820 1.00 96.62 70 ALA A CA 1
ATOM 604 C C . ALA A 1 70 ? -17.291 -4.852 31.543 1.00 96.62 70 ALA A C 1
ATOM 606 O O . ALA A 1 70 ? -16.515 -5.062 30.619 1.00 96.62 70 ALA A O 1
ATOM 607 N N . GLU A 1 71 ? -18.135 -3.817 31.525 1.00 97.00 71 GLU A N 1
ATOM 608 C CA . GLU A 1 71 ? -18.250 -2.873 30.407 1.00 97.00 71 GLU A CA 1
ATOM 609 C C . GLU A 1 71 ? -16.937 -2.126 30.149 1.00 97.00 71 GLU A C 1
ATOM 611 O O . GLU A 1 71 ? -16.500 -2.018 29.007 1.00 97.00 71 GLU A O 1
ATOM 616 N N . ARG A 1 72 ? -16.254 -1.643 31.196 1.00 96.94 72 ARG A N 1
ATOM 617 C CA . ARG A 1 72 ? -14.943 -0.981 31.044 1.00 96.94 72 ARG A CA 1
ATOM 618 C C . ARG A 1 72 ? -13.853 -1.937 30.576 1.00 96.94 72 ARG A C 1
ATOM 620 O O . ARG A 1 72 ? -12.903 -1.519 29.921 1.00 96.94 72 ARG A O 1
ATOM 627 N N . GLU A 1 73 ? -13.909 -3.198 30.981 1.00 96.44 73 GLU A N 1
ATOM 628 C CA . GLU A 1 73 ? -12.985 -4.222 30.503 1.00 96.44 73 GLU A CA 1
ATOM 629 C C . GLU A 1 73 ? -13.243 -4.549 29.035 1.00 96.44 73 GLU A C 1
ATOM 631 O O . GLU A 1 73 ? -12.296 -4.529 28.254 1.00 96.44 73 GLU A O 1
ATOM 636 N N . GLN A 1 74 ? -14.508 -4.706 28.648 1.00 96.81 74 GLN A N 1
ATOM 637 C CA . GLN A 1 74 ? -14.906 -4.907 27.262 1.00 96.81 74 GLN A CA 1
ATOM 638 C C . GLN A 1 74 ? -14.504 -3.720 26.378 1.00 96.81 74 GLN A C 1
ATOM 640 O O . GLN A 1 74 ? -13.863 -3.924 25.355 1.00 96.81 74 GLN A O 1
ATOM 645 N N . GLN A 1 75 ? -14.770 -2.480 26.800 1.00 97.06 75 GLN A N 1
ATOM 646 C CA . GLN A 1 75 ? -14.354 -1.281 26.060 1.00 97.06 75 GLN A CA 1
ATOM 647 C C . GLN A 1 75 ? -12.835 -1.218 25.868 1.00 97.06 75 GLN A C 1
ATOM 649 O O . GLN A 1 75 ? -12.361 -0.879 24.788 1.00 97.06 75 GLN A O 1
ATOM 654 N N . ARG A 1 76 ? -12.058 -1.574 26.899 1.00 96.94 76 ARG A N 1
ATOM 655 C CA . ARG A 1 76 ? -10.592 -1.630 26.791 1.00 96.94 76 ARG A CA 1
ATOM 656 C C . ARG A 1 76 ? -10.124 -2.740 25.856 1.00 96.94 76 ARG A C 1
ATOM 658 O O . ARG A 1 76 ? -9.143 -2.535 25.150 1.00 96.94 76 ARG A O 1
ATOM 665 N N . ALA A 1 77 ? -10.795 -3.890 25.855 1.00 96.62 77 ALA A N 1
ATOM 666 C CA . ALA A 1 77 ? -10.491 -4.983 24.939 1.00 96.62 77 ALA A CA 1
ATOM 667 C C . ALA A 1 77 ? -10.798 -4.591 23.484 1.00 96.62 77 ALA A C 1
ATOM 669 O O . ALA A 1 77 ? -9.932 -4.736 22.628 1.00 96.62 77 ALA A O 1
ATOM 670 N N . GLU A 1 78 ? -11.969 -4.006 23.222 1.00 97.12 78 GLU A N 1
ATOM 671 C CA . GLU A 1 78 ? -12.369 -3.521 21.893 1.00 97.12 78 GLU A CA 1
ATOM 672 C C . GLU A 1 78 ? -11.429 -2.419 21.376 1.00 97.12 78 GLU A C 1
ATOM 674 O O . GLU A 1 78 ? -11.021 -2.432 20.214 1.00 97.12 78 GLU A O 1
ATOM 679 N N . GLU A 1 79 ? -11.034 -1.474 22.235 1.00 97.00 79 GLU A N 1
ATOM 680 C CA . GLU A 1 79 ? -10.069 -0.436 21.866 1.00 97.00 79 GLU A CA 1
ATOM 681 C C . GLU A 1 79 ? -8.681 -1.027 21.574 1.00 97.00 79 GLU A C 1
ATOM 683 O O . GLU A 1 79 ? -8.044 -0.631 20.596 1.00 97.00 79 GLU A O 1
ATOM 688 N N . ALA A 1 80 ? -8.228 -2.004 22.367 1.00 96.88 80 ALA A N 1
ATOM 689 C CA . ALA A 1 80 ? -6.958 -2.689 22.141 1.00 96.88 80 ALA A CA 1
ATOM 690 C C . ALA A 1 80 ? -6.957 -3.498 20.832 1.00 96.88 80 ALA A C 1
ATOM 692 O O . ALA A 1 80 ? -5.994 -3.417 20.071 1.00 96.88 80 ALA A O 1
ATOM 693 N N . GLU A 1 81 ? -8.038 -4.223 20.527 1.00 97.06 81 GLU A N 1
ATOM 694 C CA . GLU A 1 81 ? -8.197 -4.937 19.254 1.00 97.06 81 GLU A CA 1
ATOM 695 C C . GLU A 1 81 ? -8.187 -3.973 18.069 1.00 97.06 81 GLU A C 1
ATOM 697 O O . GLU A 1 81 ? -7.496 -4.211 17.076 1.00 97.06 81 GLU A O 1
ATOM 702 N N . ARG A 1 82 ? -8.894 -2.843 18.186 1.00 96.81 82 ARG A N 1
ATOM 703 C CA . ARG A 1 82 ? -8.901 -1.815 17.144 1.00 96.81 82 ARG A CA 1
ATOM 704 C C . ARG A 1 82 ? -7.505 -1.237 16.916 1.00 96.81 82 ARG A C 1
ATOM 706 O O . ARG A 1 82 ? -7.085 -1.119 15.766 1.00 96.81 82 ARG A O 1
ATOM 713 N N . GLN A 1 83 ? -6.778 -0.906 17.982 1.00 96.25 83 GLN A N 1
ATOM 714 C CA . GLN A 1 83 ? -5.401 -0.412 17.878 1.00 96.25 83 GLN A CA 1
ATOM 715 C C . GLN A 1 83 ? -4.481 -1.453 17.230 1.00 96.25 83 GLN A C 1
ATOM 717 O O . GLN A 1 83 ? -3.721 -1.115 16.324 1.00 96.25 83 GLN A O 1
ATOM 722 N N . GLN A 1 84 ? -4.595 -2.723 17.627 1.00 96.25 84 GLN A N 1
ATOM 723 C CA . GLN A 1 84 ? -3.824 -3.815 17.037 1.00 96.25 84 GLN A CA 1
ATOM 724 C C . GLN A 1 84 ? -4.141 -3.996 15.546 1.00 96.25 84 GLN A C 1
ATOM 726 O O . GLN A 1 84 ? -3.237 -4.221 14.739 1.00 96.25 84 GLN A O 1
ATOM 731 N N . GLN A 1 85 ? -5.412 -3.886 15.157 1.00 95.75 85 GLN A N 1
ATOM 732 C CA . GLN A 1 85 ? -5.825 -3.990 13.761 1.00 95.75 85 GLN A CA 1
ATOM 733 C C . GLN A 1 85 ? -5.311 -2.810 12.927 1.00 95.75 85 GLN A C 1
ATOM 735 O O . GLN A 1 85 ? -4.821 -3.026 11.820 1.00 95.75 85 GLN A O 1
ATOM 740 N N . GLU A 1 86 ? -5.369 -1.585 13.451 1.00 96.50 86 GLU A N 1
ATOM 741 C CA . GLU A 1 86 ? -4.812 -0.395 12.796 1.00 96.50 86 GLU A CA 1
ATOM 742 C C . GLU A 1 86 ? -3.283 -0.486 12.651 1.00 96.50 86 GLU A C 1
ATOM 744 O O . GLU A 1 86 ? -2.741 -0.171 11.588 1.00 96.50 86 GLU A O 1
ATOM 749 N N . GLU A 1 87 ? -2.576 -0.964 13.679 1.00 94.06 87 GLU A N 1
ATOM 750 C CA . GLU A 1 87 ? -1.128 -1.191 13.623 1.00 94.06 87 GLU A CA 1
ATOM 751 C C . GLU A 1 87 ? -0.773 -2.263 12.590 1.00 94.06 87 GLU A C 1
ATOM 753 O O . GLU A 1 87 ? 0.118 -2.056 11.764 1.00 94.06 87 GLU A O 1
ATOM 758 N N . ARG A 1 88 ? -1.518 -3.373 12.569 1.00 95.31 88 ARG A N 1
ATOM 759 C CA . ARG A 1 88 ? -1.331 -4.441 11.586 1.00 95.31 88 ARG A CA 1
ATOM 760 C C . ARG A 1 88 ? -1.581 -3.949 10.162 1.00 95.31 88 ARG A C 1
ATOM 762 O O . ARG A 1 88 ? -0.763 -4.215 9.289 1.00 95.31 88 ARG A O 1
ATOM 769 N N . GLN A 1 89 ? -2.652 -3.192 9.929 1.00 95.44 89 GLN A N 1
ATOM 770 C CA . GLN A 1 89 ? -2.927 -2.595 8.617 1.00 95.44 89 GLN A CA 1
ATOM 771 C C . GLN A 1 89 ? -1.820 -1.629 8.191 1.00 95.44 89 GLN A C 1
ATOM 773 O O . GLN A 1 89 ? -1.393 -1.644 7.038 1.00 95.44 89 GLN A O 1
ATOM 778 N N . ARG A 1 90 ? -1.314 -0.804 9.115 1.00 94.56 90 ARG A N 1
ATOM 779 C CA . ARG A 1 90 ? -0.183 0.090 8.842 1.00 94.56 90 ARG A CA 1
ATOM 780 C C . ARG A 1 90 ? 1.082 -0.697 8.491 1.00 94.56 90 ARG A C 1
ATOM 782 O O . ARG A 1 90 ? 1.800 -0.293 7.576 1.00 94.56 90 ARG A O 1
ATOM 789 N N . ALA A 1 91 ? 1.355 -1.789 9.201 1.00 91.88 91 ALA A N 1
ATOM 790 C CA . ALA A 1 91 ? 2.497 -2.656 8.935 1.00 91.88 91 ALA A CA 1
ATOM 791 C C . ALA A 1 91 ? 2.378 -3.330 7.560 1.00 91.88 91 ALA A C 1
ATOM 793 O O . ALA A 1 91 ? 3.300 -3.210 6.757 1.00 91.88 91 ALA A O 1
ATOM 794 N N . GLU A 1 92 ? 1.227 -3.936 7.252 1.00 92.44 92 GLU A N 1
ATOM 795 C CA . GLU A 1 92 ? 0.947 -4.574 5.958 1.00 92.44 92 GLU A CA 1
ATOM 796 C C . GLU A 1 92 ? 1.050 -3.572 4.795 1.00 92.44 92 GLU A C 1
ATOM 798 O O . GLU A 1 92 ? 1.678 -3.870 3.782 1.00 92.44 92 GLU A O 1
ATOM 803 N N . ALA A 1 93 ? 0.530 -2.349 4.949 1.00 91.06 93 ALA A N 1
ATOM 804 C CA . ALA A 1 93 ? 0.648 -1.304 3.928 1.00 91.06 93 ALA A CA 1
ATOM 805 C C . ALA A 1 93 ? 2.105 -0.847 3.713 1.00 91.06 93 ALA A C 1
ATOM 807 O O . ALA A 1 93 ? 2.537 -0.619 2.581 1.00 91.06 93 ALA A O 1
ATOM 808 N N . SER A 1 94 ? 2.882 -0.719 4.793 1.00 87.69 94 SER A N 1
ATOM 809 C CA . SER A 1 94 ? 4.311 -0.389 4.720 1.00 87.69 94 SER A CA 1
ATOM 810 C C . SER A 1 94 ? 5.108 -1.509 4.048 1.00 87.69 94 SER A C 1
ATOM 812 O O . SER A 1 94 ? 5.988 -1.246 3.223 1.00 87.69 94 SER A O 1
ATOM 814 N N . GLU A 1 95 ? 4.789 -2.763 4.368 1.00 90.69 95 GLU A N 1
ATOM 815 C CA . GLU A 1 95 ? 5.389 -3.941 3.750 1.00 90.69 95 GLU A CA 1
ATOM 816 C C . GLU A 1 95 ? 5.039 -4.027 2.260 1.00 90.69 95 GLU A C 1
ATOM 818 O O . GLU A 1 95 ? 5.942 -4.167 1.442 1.00 90.69 95 GLU A O 1
ATOM 823 N N . GLU A 1 96 ? 3.771 -3.850 1.867 1.00 89.00 96 GLU A N 1
ATOM 824 C CA . GLU A 1 96 ? 3.360 -3.873 0.454 1.00 89.00 96 GLU A CA 1
ATOM 825 C C . GLU A 1 96 ? 4.109 -2.831 -0.383 1.00 89.00 96 GLU A C 1
ATOM 827 O O . GLU A 1 96 ? 4.437 -3.055 -1.551 1.00 89.00 96 GLU A O 1
ATOM 832 N N . GLN A 1 97 ? 4.392 -1.686 0.222 1.00 86.69 97 GLN A N 1
ATOM 833 C CA . GLN A 1 97 ? 5.033 -0.584 -0.459 1.00 86.69 97 GLN A CA 1
ATOM 834 C C . GLN A 1 97 ? 6.566 -0.755 -0.548 1.00 86.69 97 GLN A C 1
ATOM 836 O O . GLN A 1 97 ? 7.194 -0.239 -1.478 1.00 86.69 97 GLN A O 1
ATOM 841 N N . THR A 1 98 ? 7.176 -1.474 0.399 1.00 87.44 98 THR A N 1
ATOM 842 C CA . THR A 1 98 ? 8.634 -1.695 0.471 1.00 87.44 98 THR A CA 1
ATOM 843 C C . THR A 1 98 ? 9.087 -3.041 -0.091 1.00 87.44 98 THR A C 1
ATOM 845 O O . THR A 1 98 ? 10.250 -3.164 -0.483 1.00 87.44 98 THR A O 1
ATOM 848 N N . ARG A 1 99 ? 8.192 -4.029 -0.188 1.00 87.81 99 ARG A N 1
ATOM 849 C CA . ARG A 1 99 ? 8.473 -5.318 -0.827 1.00 87.81 99 ARG A CA 1
ATOM 850 C C . ARG A 1 99 ? 8.746 -5.139 -2.317 1.00 87.81 99 ARG A C 1
ATOM 852 O O . ARG A 1 99 ? 8.184 -4.262 -2.975 1.00 87.81 99 ARG A O 1
ATOM 859 N N . LEU A 1 100 ? 9.579 -6.021 -2.853 1.00 87.00 100 LEU A N 1
ATOM 860 C CA . LEU A 1 100 ? 9.836 -6.094 -4.286 1.00 87.00 100 LEU A CA 1
ATOM 861 C C . LEU A 1 100 ? 8.558 -6.473 -5.050 1.00 87.00 100 LEU A C 1
ATOM 863 O O . LEU A 1 100 ? 7.687 -7.201 -4.551 1.00 87.00 100 LEU A O 1
ATOM 867 N N . THR A 1 101 ? 8.448 -5.951 -6.264 1.00 86.19 101 THR A N 1
ATOM 868 C CA . THR A 1 101 ? 7.294 -6.155 -7.138 1.00 86.19 101 THR A CA 1
ATOM 869 C C . THR A 1 101 ? 7.507 -7.355 -8.053 1.00 86.19 101 THR A C 1
ATOM 871 O O . THR A 1 101 ? 8.638 -7.746 -8.360 1.00 86.19 101 THR A O 1
ATOM 874 N N . THR A 1 102 ? 6.402 -7.970 -8.470 1.00 89.12 102 THR A N 1
ATOM 875 C CA . THR A 1 102 ? 6.399 -8.887 -9.619 1.00 89.12 102 THR A CA 1
ATOM 876 C C . THR A 1 102 ? 6.509 -8.094 -10.921 1.00 89.12 102 THR A C 1
ATOM 878 O O . THR A 1 102 ? 6.355 -6.874 -10.913 1.00 89.12 102 THR A O 1
ATOM 881 N N . LEU A 1 103 ? 6.744 -8.763 -12.053 1.00 82.81 103 LEU A N 1
ATOM 882 C CA . LEU A 1 103 ? 6.836 -8.088 -13.353 1.00 82.81 103 LEU A CA 1
ATOM 883 C C . LEU A 1 103 ? 5.577 -7.256 -13.669 1.00 82.81 103 LEU A C 1
ATOM 885 O O . LEU A 1 103 ? 5.685 -6.101 -14.076 1.00 82.81 103 LEU A O 1
ATOM 889 N N . ASP A 1 104 ? 4.387 -7.809 -13.431 1.00 88.56 104 ASP A N 1
ATOM 890 C CA . ASP A 1 104 ? 3.119 -7.118 -13.696 1.00 88.56 104 ASP A CA 1
ATOM 891 C C . ASP A 1 104 ? 2.897 -5.937 -12.746 1.00 88.56 104 ASP A C 1
ATOM 893 O O . ASP A 1 104 ? 2.522 -4.841 -13.171 1.00 88.56 104 ASP A O 1
ATOM 897 N N . GLU A 1 105 ? 3.168 -6.140 -11.452 1.00 90.69 105 GLU A N 1
ATOM 898 C CA . GLU A 1 105 ? 3.085 -5.081 -10.447 1.00 90.69 105 GLU A CA 1
ATOM 899 C C . GLU A 1 105 ? 4.073 -3.944 -10.752 1.00 90.69 105 GLU A C 1
ATOM 901 O O . GLU A 1 105 ? 3.726 -2.776 -10.574 1.00 90.69 105 GLU A O 1
ATOM 906 N N . TYR A 1 106 ? 5.274 -4.280 -11.229 1.00 86.12 106 TYR A N 1
ATOM 907 C CA . TYR A 1 106 ? 6.316 -3.340 -11.629 1.00 86.12 106 TYR A CA 1
ATOM 908 C C . TYR A 1 106 ? 5.892 -2.510 -12.840 1.00 86.12 106 TYR A C 1
ATOM 910 O O . TYR A 1 106 ? 5.911 -1.281 -12.776 1.00 86.12 106 TYR A O 1
ATOM 918 N N . ILE A 1 107 ? 5.452 -3.162 -13.924 1.00 83.94 107 ILE A N 1
ATOM 919 C CA . ILE A 1 107 ? 4.986 -2.482 -15.142 1.00 83.94 107 ILE A CA 1
ATOM 920 C C . ILE A 1 107 ? 3.834 -1.531 -14.797 1.00 83.94 107 ILE A C 1
ATOM 922 O O . ILE A 1 107 ? 3.870 -0.352 -15.162 1.00 83.94 107 ILE A O 1
ATOM 926 N N . ALA A 1 108 ? 2.843 -2.011 -14.039 1.00 90.44 108 ALA A N 1
ATOM 927 C CA . ALA A 1 108 ? 1.722 -1.191 -13.593 1.00 90.44 108 ALA A CA 1
ATOM 928 C C . ALA A 1 108 ? 2.194 0.013 -12.761 1.00 90.44 108 ALA A C 1
ATOM 930 O O . ALA A 1 108 ? 1.792 1.145 -13.040 1.00 90.44 108 ALA A O 1
ATOM 931 N N . ALA A 1 109 ? 3.089 -0.205 -11.793 1.00 89.00 109 ALA A N 1
ATOM 932 C CA . ALA A 1 109 ? 3.629 0.856 -10.949 1.00 89.00 109 ALA A CA 1
ATOM 933 C C . ALA A 1 109 ? 4.458 1.879 -11.743 1.00 89.00 109 ALA A C 1
ATOM 935 O O . ALA A 1 109 ? 4.351 3.078 -11.478 1.00 89.00 109 ALA A O 1
ATOM 936 N N . CYS A 1 110 ? 5.234 1.457 -12.745 1.00 81.75 110 CYS A N 1
ATOM 937 C CA . CYS A 1 110 ? 5.932 2.377 -13.642 1.00 81.75 110 CYS A CA 1
ATOM 938 C C . CYS A 1 110 ? 4.937 3.268 -14.389 1.00 81.75 110 CYS A C 1
ATOM 940 O O . CYS A 1 110 ? 5.114 4.488 -14.424 1.00 81.75 110 CYS A O 1
ATOM 942 N N . HIS A 1 111 ? 3.856 2.703 -14.934 1.00 85.69 111 HIS A N 1
ATOM 943 C CA . HIS A 1 111 ? 2.826 3.494 -15.608 1.00 85.69 111 HIS A CA 1
ATOM 944 C C . HIS A 1 111 ? 2.160 4.506 -14.672 1.00 85.69 111 HIS A C 1
ATOM 946 O O . HIS A 1 111 ? 2.062 5.689 -15.008 1.00 85.69 111 HIS A O 1
ATOM 952 N N . THR A 1 112 ? 1.724 4.068 -13.490 1.00 90.81 112 THR A N 1
ATOM 953 C CA . THR A 1 112 ? 0.953 4.917 -12.573 1.00 90.81 112 THR A CA 1
ATOM 954 C C . THR A 1 112 ? 1.803 5.934 -11.830 1.00 90.81 112 THR A C 1
ATOM 956 O O . THR A 1 112 ? 1.314 7.028 -11.551 1.00 90.81 112 THR A O 1
ATOM 959 N N . SER A 1 113 ? 3.048 5.599 -11.497 1.00 87.00 113 SER A N 1
ATOM 960 C 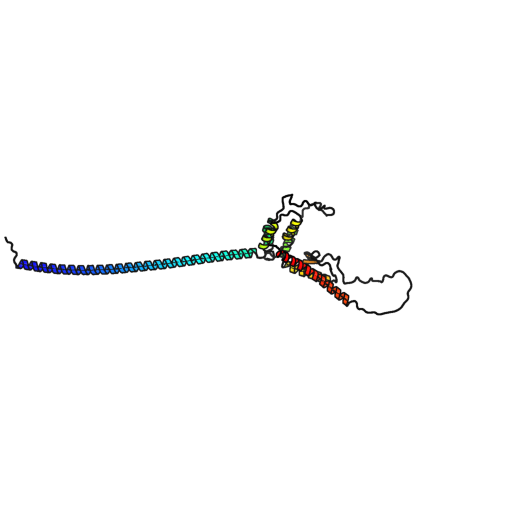CA . SER A 1 113 ? 3.883 6.404 -10.600 1.00 87.00 113 SER A CA 1
ATOM 961 C C . SER A 1 113 ? 4.960 7.193 -11.335 1.00 87.00 113 SER A C 1
ATOM 963 O O . SER A 1 113 ? 5.276 8.295 -10.898 1.00 87.00 113 SER A O 1
ATOM 965 N N . VAL A 1 114 ? 5.499 6.671 -12.444 1.00 84.25 114 VAL A N 1
ATOM 966 C CA . VAL A 1 114 ? 6.622 7.280 -13.180 1.00 84.25 114 VAL A CA 1
ATOM 967 C C . VAL A 1 114 ? 6.142 7.939 -14.472 1.00 84.25 114 VAL A C 1
ATOM 969 O O . VAL A 1 114 ? 6.256 9.153 -14.622 1.00 84.25 114 VAL A O 1
ATOM 972 N N . PHE A 1 115 ? 5.546 7.176 -15.391 1.00 83.31 115 PHE A N 1
ATOM 973 C CA . PHE A 1 115 ? 5.146 7.696 -16.705 1.00 83.31 115 PHE A CA 1
ATOM 974 C C . PHE A 1 115 ? 3.979 8.682 -16.633 1.00 83.31 115 PHE A C 1
ATOM 976 O O . PHE A 1 115 ? 3.962 9.650 -17.386 1.00 83.31 115 PHE A O 1
ATOM 983 N N . SER A 1 116 ? 3.034 8.505 -15.705 1.00 86.56 116 SER A N 1
ATOM 984 C CA . SER A 1 116 ? 1.947 9.476 -15.489 1.00 86.56 116 SER A CA 1
ATOM 985 C C . SER A 1 116 ? 2.448 10.866 -15.068 1.00 86.56 116 SER A C 1
ATOM 987 O O . SER A 1 116 ? 1.731 11.854 -15.203 1.00 86.56 116 SER A O 1
ATOM 989 N N . ARG A 1 117 ? 3.679 10.942 -14.546 1.00 83.56 117 ARG A N 1
ATOM 990 C CA . ARG A 1 117 ? 4.340 12.167 -14.083 1.00 83.56 117 ARG A CA 1
ATOM 991 C C . ARG A 1 117 ? 5.221 12.816 -15.148 1.00 83.56 117 ARG A C 1
ATOM 993 O O . ARG A 1 117 ? 5.853 13.834 -14.874 1.00 83.56 117 ARG A O 1
ATOM 1000 N N . PHE A 1 118 ? 5.247 12.247 -16.351 1.00 82.19 118 PHE A N 1
ATOM 1001 C CA . PHE A 1 118 ? 5.909 12.815 -17.514 1.00 82.19 118 PHE A CA 1
ATOM 1002 C C . PHE A 1 118 ? 5.276 14.163 -17.879 1.00 82.19 118 PHE A C 1
ATOM 1004 O O . PHE A 1 118 ? 4.103 14.235 -18.247 1.00 82.19 118 PHE A O 1
ATOM 1011 N N . ALA A 1 119 ? 6.061 15.233 -17.783 1.00 84.19 119 ALA A N 1
ATOM 1012 C CA . ALA A 1 119 ? 5.640 16.586 -18.118 1.00 84.19 119 ALA A CA 1
ATOM 1013 C C . ALA A 1 119 ? 6.550 17.160 -19.206 1.00 84.19 119 ALA A C 1
ATOM 1015 O O . ALA A 1 119 ? 7.770 17.008 -19.145 1.00 84.19 119 ALA A O 1
ATOM 1016 N N . ILE A 1 120 ? 5.956 17.834 -20.188 1.00 84.88 120 ILE A N 1
ATOM 1017 C CA . IL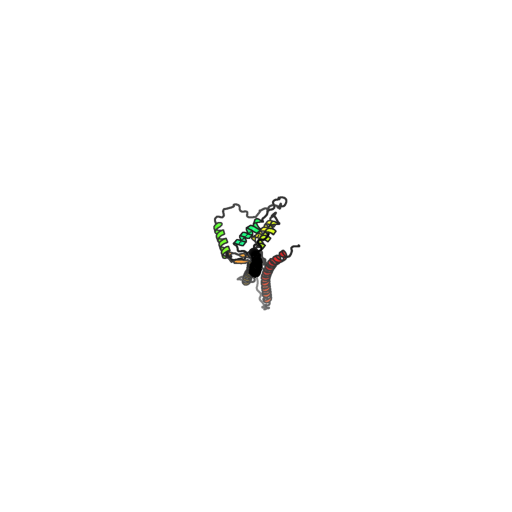E A 1 120 ? 6.668 18.544 -21.255 1.00 84.88 120 ILE A CA 1
ATOM 1018 C C . ILE A 1 120 ? 6.614 20.041 -20.939 1.00 84.88 120 ILE A C 1
ATOM 1020 O O . ILE A 1 120 ? 5.565 20.542 -20.530 1.00 84.88 120 ILE A O 1
ATOM 1024 N N . GLU A 1 121 ? 7.721 20.755 -21.138 1.00 85.38 121 GLU A N 1
ATOM 1025 C CA . GLU A 1 121 ? 7.722 22.217 -21.074 1.00 85.38 121 GLU A CA 1
ATOM 1026 C C . GLU A 1 121 ? 6.923 22.791 -22.251 1.00 85.38 121 GLU A C 1
ATOM 1028 O O . GLU A 1 121 ? 7.183 22.483 -23.415 1.00 85.38 121 GLU A O 1
ATOM 1033 N N . THR A 1 122 ? 5.937 23.627 -21.942 1.00 85.56 122 THR A N 1
ATOM 1034 C CA . THR A 1 122 ? 5.013 24.183 -22.940 1.00 85.56 122 THR A CA 1
ATOM 1035 C C . THR A 1 122 ? 5.365 25.609 -23.338 1.00 85.56 122 THR A C 1
ATOM 1037 O O . THR A 1 122 ? 4.926 26.045 -24.402 1.00 85.56 122 THR A O 1
ATOM 1040 N N . ASP A 1 123 ? 6.160 26.331 -22.538 1.00 81.69 123 ASP A N 1
ATOM 1041 C CA . ASP A 1 123 ? 6.608 27.681 -22.871 1.00 81.69 123 ASP A CA 1
ATOM 1042 C C . ASP A 1 123 ? 7.732 27.637 -23.928 1.00 81.69 123 ASP A C 1
ATOM 1044 O O . ASP A 1 123 ? 8.864 27.242 -23.623 1.00 81.69 123 ASP A O 1
ATOM 1048 N N . PRO A 1 124 ? 7.496 28.142 -25.157 1.00 77.75 124 PRO A N 1
ATOM 1049 C CA . PRO A 1 124 ? 8.499 28.166 -26.225 1.00 77.75 124 PRO A CA 1
ATOM 1050 C C . PRO A 1 124 ? 9.748 29.016 -25.920 1.00 77.75 124 PRO A C 1
ATOM 1052 O O . PRO A 1 124 ? 10.699 29.049 -26.711 1.00 77.75 124 PRO A O 1
ATOM 1055 N N . LYS A 1 125 ? 9.735 29.800 -24.835 1.00 78.06 125 LYS A N 1
ATOM 1056 C CA . LYS A 1 125 ? 10.897 30.559 -24.347 1.00 78.06 125 LYS A CA 1
ATOM 1057 C C . LYS A 1 125 ? 11.821 29.721 -23.466 1.00 78.06 125 LYS A C 1
ATOM 1059 O O . LYS A 1 125 ? 12.995 30.067 -23.358 1.00 78.06 125 LYS A O 1
ATOM 1064 N N . LEU A 1 126 ? 11.294 28.665 -22.851 1.00 71.94 126 LEU A N 1
ATOM 1065 C CA . LEU A 1 126 ? 12.016 27.755 -21.961 1.00 71.94 126 LEU A CA 1
ATOM 1066 C C . LEU A 1 126 ? 12.461 26.476 -22.681 1.00 71.94 126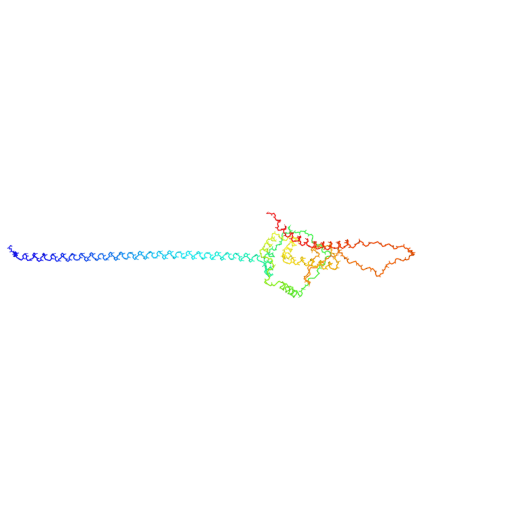 LEU A C 1
ATOM 1068 O O . LEU A 1 126 ? 13.365 25.790 -22.215 1.00 71.94 126 LEU A O 1
ATOM 1072 N N . THR A 1 127 ? 11.888 26.188 -23.850 1.00 75.00 127 THR A N 1
ATOM 1073 C CA . THR A 1 127 ? 12.339 25.101 -24.724 1.00 75.00 127 THR A CA 1
ATOM 1074 C C . THR A 1 127 ? 13.620 25.455 -25.472 1.00 75.00 127 THR A C 1
ATOM 1076 O O . THR A 1 127 ? 13.804 26.593 -25.923 1.00 75.00 127 THR A O 1
ATOM 1079 N N . SER A 1 128 ? 14.476 24.458 -25.693 1.00 65.25 128 SER A N 1
ATOM 1080 C CA . SER A 1 128 ? 15.669 24.622 -26.526 1.00 65.25 128 SER A CA 1
ATOM 1081 C C . SER A 1 128 ? 15.328 25.149 -27.932 1.00 65.25 128 SER A C 1
ATOM 1083 O O . SER A 1 128 ? 14.581 24.547 -28.699 1.00 65.25 128 SER A O 1
ATOM 1085 N N . ARG A 1 129 ? 15.924 26.287 -28.305 1.00 60.72 129 ARG A N 1
ATOM 1086 C CA . ARG A 1 129 ? 15.956 26.788 -29.692 1.00 60.72 129 ARG A CA 1
ATOM 1087 C C . ARG A 1 129 ? 17.206 26.267 -30.396 1.00 60.72 129 ARG A C 1
ATOM 1089 O O . ARG A 1 129 ? 18.049 27.038 -30.848 1.00 60.72 129 ARG A O 1
ATOM 1096 N N . GLY A 1 130 ? 17.378 24.949 -30.393 1.00 57.38 130 GLY A N 1
ATOM 1097 C CA . GLY A 1 130 ? 18.470 24.297 -31.108 1.00 57.38 130 GLY A CA 1
ATOM 1098 C C . GLY A 1 130 ? 18.212 24.296 -32.613 1.00 57.38 130 GLY A C 1
ATOM 1099 O O . GLY A 1 130 ? 17.072 24.151 -33.053 1.00 57.38 130 GLY A O 1
ATOM 1100 N N . SER A 1 131 ? 19.270 24.414 -33.420 1.00 53.09 131 SER A N 1
ATOM 1101 C CA . SER A 1 131 ? 19.185 23.955 -34.808 1.00 53.09 131 SER A CA 1
ATOM 1102 C C . SER A 1 131 ? 18.844 22.473 -34.752 1.00 53.09 131 SER A C 1
ATOM 1104 O O . SER A 1 131 ? 19.616 21.699 -34.189 1.00 53.09 131 SER A O 1
ATOM 1106 N N . ILE A 1 132 ? 17.711 22.087 -35.341 1.00 57.72 132 ILE A N 1
ATOM 1107 C CA . ILE A 1 132 ? 17.390 20.682 -35.599 1.00 57.72 132 ILE A CA 1
ATOM 1108 C C . ILE A 1 132 ? 18.645 20.061 -36.217 1.00 57.72 132 ILE A C 1
ATOM 1110 O O . ILE A 1 132 ? 19.252 20.662 -37.115 1.00 57.72 132 ILE A O 1
ATOM 1114 N N . THR A 1 133 ? 19.085 18.919 -35.687 1.00 54.69 133 THR A N 1
ATOM 1115 C CA . THR A 1 133 ? 20.251 18.203 -36.206 1.00 54.69 133 THR A CA 1
ATOM 1116 C C . THR A 1 133 ? 20.018 18.006 -37.696 1.00 54.69 133 THR A C 1
ATOM 1118 O O . THR A 1 133 ? 19.078 17.320 -38.088 1.00 54.69 133 THR A O 1
ATOM 1121 N N . ASN A 1 134 ? 20.823 18.657 -38.537 1.00 52.97 134 ASN A N 1
ATOM 1122 C CA . ASN A 1 134 ? 20.712 18.500 -39.978 1.00 52.97 134 ASN A CA 1
ATOM 1123 C C . ASN A 1 134 ? 20.966 17.016 -40.289 1.00 52.97 134 ASN A C 1
ATOM 1125 O O . ASN A 1 134 ? 22.084 16.555 -40.059 1.00 52.97 134 ASN A O 1
ATOM 1129 N N . PRO A 1 135 ? 19.977 16.251 -40.779 1.00 56.28 135 PRO A N 1
ATOM 1130 C CA . PRO A 1 135 ? 20.107 14.809 -40.952 1.00 56.28 135 PRO A CA 1
ATOM 1131 C C . PRO A 1 135 ? 20.944 14.445 -42.184 1.00 56.28 135 PRO A C 1
ATOM 1133 O O . PRO A 1 135 ? 20.842 13.319 -42.667 1.00 56.28 135 PRO A O 1
ATOM 1136 N N . ARG A 1 136 ? 21.747 15.377 -42.726 1.00 50.59 136 ARG A N 1
ATOM 1137 C CA . ARG A 1 136 ? 22.710 15.066 -43.788 1.00 50.59 136 ARG A CA 1
ATOM 1138 C C . ARG A 1 136 ? 23.514 13.841 -43.352 1.00 50.59 136 ARG A C 1
ATOM 1140 O O . ARG A 1 136 ? 24.054 13.805 -42.252 1.00 50.59 136 ARG A O 1
ATOM 1147 N N . ASP A 1 137 ? 23.482 12.829 -44.210 1.00 57.66 137 ASP A N 1
ATOM 1148 C CA . ASP A 1 137 ? 24.148 11.534 -44.053 1.00 57.66 137 ASP A CA 1
ATOM 1149 C C . ASP A 1 137 ? 23.548 10.564 -43.009 1.00 57.66 137 ASP A C 1
ATOM 1151 O O . ASP A 1 137 ? 24.116 9.499 -42.769 1.00 57.66 137 ASP A O 1
ATOM 1155 N N . LYS A 1 138 ? 22.361 10.848 -42.444 1.00 59.47 138 LYS A N 1
ATOM 1156 C CA . LYS A 1 138 ? 21.591 9.878 -41.638 1.00 59.47 138 LYS A CA 1
ATOM 1157 C C . LYS A 1 138 ? 20.547 9.152 -42.494 1.00 59.47 138 LYS A C 1
ATOM 1159 O O . LYS A 1 138 ? 19.820 9.761 -43.278 1.00 59.47 138 LYS A O 1
ATOM 1164 N N . TRP A 1 139 ? 20.436 7.835 -42.323 1.00 61.53 139 TRP A N 1
ATOM 1165 C CA . TRP A 1 139 ? 19.420 7.020 -42.994 1.00 61.53 139 TRP A CA 1
ATOM 1166 C C . TRP A 1 139 ? 18.035 7.299 -42.401 1.00 61.53 139 TRP A C 1
ATOM 1168 O O . TRP A 1 139 ? 17.661 6.736 -41.377 1.00 61.53 139 TRP A O 1
ATOM 1178 N N . CYS A 1 140 ? 17.264 8.174 -43.044 1.00 57.75 140 CYS A N 1
ATOM 1179 C CA . CYS A 1 140 ? 15.876 8.426 -42.665 1.00 57.75 140 CYS A CA 1
ATOM 1180 C C . CYS A 1 140 ? 14.932 7.452 -43.397 1.00 57.75 140 CYS A C 1
ATOM 1182 O O . CYS A 1 140 ? 15.009 7.342 -44.629 1.00 57.75 140 CYS A O 1
ATOM 1184 N N . PRO A 1 141 ? 14.013 6.767 -42.690 1.00 74.56 141 PRO A N 1
ATOM 1185 C CA . PRO A 1 141 ? 12.986 5.953 -43.330 1.00 74.56 141 PRO A CA 1
ATOM 1186 C C . PRO A 1 141 ? 12.139 6.807 -44.279 1.00 74.56 141 PRO A C 1
ATOM 1188 O O . PRO A 1 141 ? 11.582 7.825 -43.880 1.00 74.56 141 PRO A O 1
ATOM 1191 N N . LYS A 1 142 ? 12.024 6.393 -45.546 1.00 77.19 142 LYS A N 1
ATOM 1192 C CA . LYS A 1 142 ? 11.209 7.112 -46.545 1.00 77.19 142 LYS A CA 1
ATOM 1193 C C . LYS A 1 142 ? 9.719 6.793 -46.449 1.00 77.19 142 LYS A C 1
ATOM 1195 O O . LYS A 1 142 ? 8.907 7.547 -46.965 1.00 77.19 142 LYS A O 1
ATOM 1200 N N . ASN A 1 143 ? 9.372 5.662 -45.837 1.00 80.69 143 ASN A N 1
ATOM 1201 C CA . ASN A 1 143 ? 8.005 5.169 -45.733 1.00 80.69 143 ASN A CA 1
ATOM 1202 C C . ASN A 1 143 ? 7.794 4.542 -44.357 1.00 80.69 143 ASN A C 1
ATOM 1204 O O . ASN A 1 143 ? 8.597 3.707 -43.938 1.00 80.69 143 ASN A O 1
ATOM 1208 N N . LEU A 1 144 ? 6.687 4.887 -43.708 1.00 83.25 144 LEU A N 1
ATOM 1209 C CA . LEU A 1 144 ? 6.155 4.125 -42.585 1.00 83.25 144 LEU A CA 1
ATOM 1210 C C . LEU A 1 144 ? 5.301 2.994 -43.163 1.00 83.25 144 LEU A C 1
ATOM 1212 O O . LEU A 1 144 ? 4.423 3.241 -43.990 1.00 83.25 144 LEU A O 1
ATOM 1216 N N . ARG A 1 145 ? 5.589 1.750 -42.781 1.00 82.12 145 ARG A N 1
ATOM 1217 C CA . ARG A 1 145 ? 4.823 0.573 -43.207 1.00 82.12 145 ARG A CA 1
ATOM 1218 C C . ARG A 1 145 ? 4.145 -0.060 -41.994 1.00 82.12 145 ARG A C 1
ATOM 1220 O O . ARG A 1 145 ? 4.724 -0.009 -40.910 1.00 82.12 145 ARG A O 1
ATOM 1227 N N . PRO A 1 146 ? 2.959 -0.670 -42.165 1.00 87.69 146 PRO A N 1
ATOM 1228 C CA . PRO A 1 146 ? 2.389 -1.531 -41.138 1.00 87.69 146 PRO A CA 1
ATOM 1229 C C . PRO A 1 146 ? 3.397 -2.616 -40.751 1.00 87.69 146 PRO A C 1
ATOM 1231 O O . PRO A 1 146 ? 4.091 -3.132 -41.628 1.00 87.69 146 PRO A O 1
ATOM 1234 N N . TRP A 1 147 ? 3.467 -2.947 -39.464 1.00 90.44 147 TRP A N 1
ATOM 1235 C CA . TRP A 1 147 ? 4.266 -4.054 -38.944 1.00 90.44 147 TRP A CA 1
ATOM 1236 C C . TRP A 1 147 ? 3.340 -5.275 -38.800 1.00 90.44 147 TRP A C 1
ATOM 1238 O O . TRP A 1 147 ? 2.637 -5.389 -37.796 1.00 90.44 147 TRP A O 1
ATOM 1248 N N . PRO A 1 148 ? 3.240 -6.136 -39.832 1.00 92.62 148 PRO A N 1
ATOM 1249 C CA . PRO A 1 148 ? 2.138 -7.091 -39.958 1.00 92.62 148 PRO A CA 1
ATOM 1250 C C . PRO A 1 148 ? 2.174 -8.208 -38.910 1.00 92.62 148 PRO A C 1
ATOM 1252 O O . PRO A 1 148 ? 1.122 -8.696 -38.518 1.00 92.62 148 PRO A O 1
ATOM 1255 N N . ASP A 1 149 ? 3.360 -8.584 -38.442 1.00 91.69 149 ASP A N 1
ATOM 1256 C CA . ASP A 1 149 ? 3.603 -9.638 -37.457 1.00 91.69 149 ASP A CA 1
ATOM 1257 C C . ASP A 1 149 ? 3.898 -9.088 -36.052 1.00 91.69 149 ASP A C 1
ATOM 1259 O O . ASP A 1 149 ? 4.317 -9.835 -35.171 1.00 91.69 149 ASP A O 1
ATOM 1263 N N . PHE A 1 150 ? 3.658 -7.792 -35.809 1.00 89.31 150 PHE A N 1
ATOM 1264 C CA . PHE A 1 150 ? 3.971 -7.151 -34.528 1.00 89.31 150 PHE A CA 1
ATOM 1265 C C . PHE A 1 150 ? 3.348 -7.878 -33.334 1.00 89.31 150 PHE A C 1
ATOM 1267 O O . PHE A 1 150 ? 4.031 -8.122 -32.347 1.00 89.31 150 PHE A O 1
ATOM 1274 N N . LEU A 1 151 ? 2.065 -8.249 -33.417 1.00 92.69 151 LEU A N 1
ATOM 1275 C CA . LEU A 1 151 ? 1.381 -8.926 -32.311 1.00 92.69 151 LEU A CA 1
ATOM 1276 C C . LEU A 1 151 ? 1.958 -10.318 -32.040 1.00 92.69 151 LEU A C 1
ATOM 1278 O O . LEU A 1 151 ? 1.989 -10.748 -30.889 1.00 92.69 151 LEU A O 1
ATOM 1282 N N . ASP A 1 152 ? 2.419 -11.018 -33.074 1.00 90.44 152 ASP A N 1
ATOM 1283 C CA . ASP A 1 152 ? 3.016 -12.344 -32.925 1.00 90.44 152 ASP A CA 1
ATOM 1284 C C . ASP A 1 152 ? 4.423 -12.235 -32.333 1.00 90.44 152 ASP A C 1
ATOM 1286 O O . ASP A 1 152 ? 4.742 -12.938 -31.375 1.00 90.44 152 ASP A O 1
ATOM 1290 N N . GLN A 1 153 ? 5.229 -11.285 -32.816 1.00 87.50 153 GLN A N 1
ATOM 1291 C CA . GLN A 1 153 ? 6.540 -10.992 -32.236 1.00 87.50 153 GLN A CA 1
ATOM 1292 C C . GLN A 1 153 ? 6.424 -10.511 -30.786 1.00 87.50 153 GLN A C 1
ATOM 1294 O O . GLN A 1 153 ? 7.138 -11.008 -29.921 1.00 87.50 153 GLN A O 1
ATOM 1299 N N . GLN A 1 154 ? 5.475 -9.620 -30.489 1.00 87.69 154 GLN A N 1
ATOM 1300 C CA . GLN A 1 154 ? 5.209 -9.143 -29.134 1.00 87.69 154 GLN A CA 1
ATOM 1301 C C . GLN A 1 154 ? 4.852 -10.308 -28.205 1.00 87.69 154 GLN A C 1
ATOM 1303 O O . GLN A 1 154 ? 5.432 -10.419 -27.128 1.00 87.69 154 GLN A O 1
ATOM 1308 N N . LYS A 1 155 ? 3.954 -11.213 -28.616 1.00 87.94 155 LYS A N 1
ATOM 1309 C CA . LYS A 1 155 ? 3.609 -12.401 -27.817 1.00 87.94 155 LYS A CA 1
ATOM 1310 C C . LYS A 1 155 ? 4.817 -13.291 -27.549 1.00 87.94 155 LYS A C 1
ATOM 1312 O O . LYS A 1 155 ? 4.968 -13.754 -26.425 1.00 87.94 155 LYS A O 1
ATOM 1317 N N . LEU A 1 156 ? 5.669 -13.523 -28.548 1.00 87.06 156 LEU A N 1
ATOM 1318 C CA . LEU A 1 156 ? 6.887 -14.320 -28.379 1.00 87.06 156 LEU A CA 1
ATOM 1319 C C . LEU A 1 156 ? 7.860 -13.659 -27.395 1.00 87.06 156 LEU A C 1
ATOM 1321 O O . LEU A 1 156 ? 8.381 -14.329 -26.507 1.00 87.06 156 LEU A O 1
ATOM 1325 N N . THR A 1 157 ? 8.065 -12.345 -27.512 1.00 79.81 157 THR A N 1
ATOM 1326 C CA . THR A 1 157 ? 8.936 -11.585 -26.606 1.00 79.81 157 THR A CA 1
ATOM 1327 C C . THR A 1 157 ? 8.409 -11.589 -25.174 1.00 79.81 157 THR A C 1
ATOM 1329 O O . THR A 1 157 ? 9.164 -11.883 -24.251 1.00 79.81 157 THR A O 1
ATOM 1332 N N . PHE A 1 158 ? 7.119 -11.304 -24.973 1.00 80.06 158 PHE A N 1
ATOM 1333 C CA . PHE A 1 158 ? 6.514 -11.355 -23.642 1.00 80.06 158 PHE A CA 1
ATOM 1334 C C . PHE A 1 158 ? 6.498 -12.782 -23.087 1.00 80.06 158 PHE A C 1
ATOM 1336 O O . PHE A 1 158 ? 6.758 -12.958 -21.904 1.00 80.06 158 PHE A O 1
ATOM 1343 N N . GLY A 1 159 ? 6.280 -13.802 -23.922 1.00 78.19 159 GLY A N 1
ATOM 1344 C CA . GLY A 1 159 ? 6.377 -15.207 -23.518 1.00 78.19 159 GLY A CA 1
ATOM 1345 C C . GLY A 1 159 ? 7.746 -15.541 -22.925 1.00 78.19 159 GLY A C 1
ATOM 1346 O O . GLY A 1 159 ? 7.822 -15.977 -21.782 1.00 78.19 159 GLY A O 1
ATOM 1347 N N . ALA A 1 160 ? 8.827 -15.217 -23.639 1.00 82.88 160 ALA A N 1
ATOM 1348 C CA . ALA A 1 160 ? 10.189 -15.400 -23.132 1.00 82.88 160 ALA A CA 1
ATOM 1349 C C . ALA A 1 160 ? 10.461 -14.611 -21.836 1.00 82.88 160 ALA A C 1
ATOM 1351 O O . ALA A 1 160 ? 11.198 -15.076 -20.966 1.00 82.88 160 ALA A O 1
ATOM 1352 N N . LEU A 1 161 ? 9.860 -13.427 -21.691 1.00 75.44 161 LEU A N 1
ATOM 1353 C CA . LEU A 1 161 ? 9.983 -12.610 -20.487 1.00 75.44 161 LEU A CA 1
ATOM 1354 C C . LEU A 1 161 ? 9.274 -13.250 -19.281 1.00 75.44 161 LEU A C 1
ATOM 1356 O O . LEU A 1 161 ? 9.870 -13.330 -18.211 1.00 75.44 161 LEU A O 1
ATOM 1360 N N . TYR A 1 162 ? 8.044 -13.742 -19.446 1.00 80.69 162 TYR A N 1
ATOM 1361 C CA . TYR A 1 162 ? 7.303 -14.429 -18.378 1.00 80.69 162 TYR A CA 1
ATOM 1362 C C . TYR A 1 162 ? 7.879 -15.814 -18.048 1.00 80.69 162 TYR A C 1
ATOM 1364 O O . TYR A 1 162 ? 7.790 -16.248 -16.901 1.00 80.69 162 TYR A O 1
ATOM 1372 N N . ASP A 1 163 ? 8.527 -16.479 -19.009 1.00 77.88 163 ASP A N 1
ATOM 1373 C CA . ASP A 1 163 ? 9.290 -17.706 -18.753 1.00 77.88 163 ASP A CA 1
ATOM 1374 C C . ASP A 1 163 ? 10.523 -17.426 -17.872 1.00 77.88 163 ASP A C 1
ATOM 1376 O O . ASP A 1 163 ? 10.844 -18.207 -16.974 1.00 77.88 163 ASP A O 1
ATOM 1380 N N . ALA A 1 164 ? 11.212 -16.300 -18.101 1.00 77.81 164 ALA A N 1
ATOM 1381 C CA . ALA A 1 164 ? 12.371 -15.880 -17.310 1.00 77.81 164 ALA A CA 1
ATOM 1382 C C . ALA A 1 164 ? 11.988 -15.305 -15.933 1.00 77.81 164 ALA A C 1
ATOM 1384 O O . ALA A 1 164 ? 12.729 -15.472 -14.962 1.00 77.81 164 ALA A O 1
ATOM 1385 N N . PHE A 1 165 ? 10.830 -14.648 -15.840 1.00 77.81 165 PHE A N 1
ATOM 1386 C CA . PHE A 1 165 ? 10.307 -14.033 -14.623 1.00 77.81 165 PHE A CA 1
ATOM 1387 C C . PHE A 1 165 ? 8.892 -14.550 -14.337 1.00 77.81 165 PHE A C 1
ATOM 1389 O O . PHE A 1 165 ? 7.913 -13.900 -14.715 1.00 77.81 165 PHE A O 1
ATOM 1396 N N . PRO A 1 166 ? 8.766 -15.702 -13.648 1.00 79.88 166 PRO A N 1
ATOM 1397 C CA . PRO A 1 166 ? 7.466 -16.250 -13.280 1.00 79.88 166 PRO A CA 1
ATOM 1398 C C . PRO A 1 166 ? 6.617 -15.235 -12.509 1.00 79.88 166 PRO A C 1
ATOM 1400 O O . PRO A 1 166 ? 7.157 -14.426 -11.755 1.00 79.88 166 PRO A O 1
ATOM 1403 N N . THR A 1 167 ? 5.290 -15.321 -12.630 1.00 81.38 167 THR A N 1
ATOM 1404 C CA . THR A 1 167 ? 4.333 -14.347 -12.065 1.00 81.38 167 THR A CA 1
ATOM 1405 C C . THR A 1 167 ? 4.492 -14.115 -10.557 1.00 81.38 167 THR A C 1
ATOM 1407 O O . THR A 1 167 ? 4.252 -13.013 -10.077 1.00 81.38 167 THR A O 1
ATOM 1410 N N . GLU A 1 168 ? 4.957 -15.119 -9.811 1.00 81.81 168 GLU A N 1
ATOM 1411 C CA . GLU A 1 168 ? 5.182 -15.032 -8.360 1.00 81.81 168 GLU A CA 1
ATOM 1412 C C . GLU A 1 168 ? 6.568 -14.472 -7.978 1.00 81.81 168 GLU A C 1
ATOM 1414 O O . GLU A 1 168 ? 6.844 -14.219 -6.803 1.00 81.81 168 GLU A O 1
ATOM 1419 N N . SER A 1 169 ? 7.466 -14.283 -8.950 1.00 83.25 169 SER A N 1
ATOM 1420 C CA . SER A 1 169 ? 8.834 -13.811 -8.726 1.00 83.25 169 SER A CA 1
ATOM 1421 C C . SER A 1 169 ? 8.856 -12.314 -8.425 1.00 83.25 169 SER A C 1
ATOM 1423 O O . SER A 1 169 ? 8.520 -11.488 -9.273 1.00 83.25 169 SER A O 1
ATOM 1425 N N . ARG A 1 170 ? 9.280 -11.958 -7.209 1.00 84.38 170 ARG A N 1
ATOM 1426 C CA . ARG A 1 170 ? 9.359 -10.577 -6.713 1.00 84.38 170 ARG A CA 1
ATOM 1427 C C . ARG A 1 170 ? 10.799 -10.082 -6.730 1.00 84.38 170 ARG A C 1
ATOM 1429 O O . ARG A 1 170 ? 11.461 -10.062 -5.697 1.00 84.38 170 ARG A O 1
ATOM 1436 N N . VAL A 1 171 ? 11.286 -9.733 -7.916 1.00 80.25 171 VAL A N 1
ATOM 1437 C CA . VAL A 1 171 ? 12.682 -9.310 -8.151 1.00 80.25 171 VAL A CA 1
ATOM 1438 C C . VAL A 1 171 ? 12.801 -7.877 -8.675 1.00 80.25 171 VAL A C 1
ATOM 1440 O O . VAL A 1 171 ? 13.909 -7.399 -8.901 1.00 80.25 171 VAL A O 1
ATOM 1443 N N . PHE A 1 172 ? 11.675 -7.189 -8.869 1.00 81.19 172 PHE A N 1
ATOM 1444 C CA . PHE A 1 172 ? 11.633 -5.837 -9.419 1.00 81.19 172 PHE A CA 1
ATOM 1445 C C . PHE A 1 172 ? 11.474 -4.783 -8.321 1.00 81.19 172 PHE A C 1
ATOM 1447 O O . PHE A 1 172 ? 11.033 -5.075 -7.207 1.00 81.19 172 PHE A O 1
ATOM 1454 N N . GLU A 1 173 ? 11.839 -3.539 -8.638 1.00 80.81 173 GLU A N 1
ATOM 1455 C CA . GLU A 1 173 ? 11.868 -2.434 -7.677 1.00 80.81 173 GLU A CA 1
ATOM 1456 C C . GLU A 1 173 ? 10.538 -2.226 -6.946 1.00 80.81 173 GLU A C 1
ATOM 1458 O O . GLU A 1 173 ? 9.449 -2.412 -7.497 1.00 80.81 173 GLU A O 1
ATOM 1463 N N . ASN A 1 174 ? 10.624 -1.828 -5.677 1.00 86.00 174 ASN A N 1
ATOM 1464 C CA . ASN A 1 174 ? 9.431 -1.640 -4.860 1.00 86.00 174 ASN A CA 1
ATOM 1465 C C . ASN A 1 174 ? 8.645 -0.380 -5.257 1.00 86.00 174 ASN A C 1
ATOM 1467 O O . ASN A 1 174 ? 9.155 0.568 -5.866 1.00 86.00 174 ASN A O 1
ATOM 1471 N N . ARG A 1 175 ? 7.367 -0.348 -4.871 1.00 90.56 175 ARG A N 1
ATOM 1472 C CA . ARG A 1 175 ? 6.463 0.762 -5.203 1.00 90.56 175 ARG A CA 1
ATOM 1473 C C . ARG A 1 175 ? 6.906 2.091 -4.584 1.00 90.56 175 ARG A C 1
ATOM 1475 O O . ARG A 1 175 ? 6.703 3.134 -5.206 1.00 90.56 175 ARG A O 1
ATOM 1482 N N . ASN A 1 176 ? 7.532 2.071 -3.403 1.00 86.50 176 ASN A N 1
ATOM 1483 C CA . ASN A 1 176 ? 8.070 3.272 -2.752 1.00 86.50 176 ASN A CA 1
ATOM 1484 C C . ASN A 1 176 ? 9.144 3.950 -3.594 1.00 86.50 176 ASN A C 1
ATOM 1486 O O . ASN A 1 176 ? 9.110 5.169 -3.782 1.00 86.50 176 ASN A O 1
ATOM 1490 N N . PHE A 1 177 ? 10.072 3.160 -4.124 1.00 85.38 177 PHE A N 1
ATOM 1491 C CA . PHE A 1 177 ? 11.134 3.643 -4.986 1.00 85.38 177 PHE A CA 1
ATOM 1492 C C . PHE A 1 177 ? 10.558 4.279 -6.254 1.00 85.38 177 PHE A C 1
ATOM 1494 O O . PHE A 1 177 ? 10.883 5.425 -6.562 1.00 85.38 177 PHE A O 1
ATOM 1501 N N . LEU A 1 178 ? 9.638 3.587 -6.936 1.00 86.06 178 LEU A N 1
ATOM 1502 C CA . LEU A 1 178 ? 9.008 4.081 -8.167 1.00 86.06 178 LEU A CA 1
ATOM 1503 C C . LEU A 1 178 ? 8.202 5.368 -7.945 1.00 86.06 178 LEU A C 1
ATOM 1505 O O . LEU A 1 178 ? 8.261 6.287 -8.762 1.00 86.06 178 LEU A O 1
ATOM 1509 N N . ALA A 1 179 ? 7.493 5.482 -6.820 1.00 87.50 179 ALA A N 1
ATOM 1510 C CA . ALA A 1 179 ? 6.802 6.715 -6.444 1.00 87.50 179 ALA A CA 1
ATOM 1511 C C . ALA A 1 179 ? 7.782 7.875 -6.193 1.00 87.50 179 ALA A C 1
ATOM 1513 O O . ALA A 1 179 ? 7.566 8.994 -6.668 1.00 87.50 179 ALA A O 1
ATOM 1514 N N . GLY A 1 180 ? 8.885 7.611 -5.485 1.00 82.75 180 GLY A N 1
ATOM 1515 C CA . GLY A 1 180 ? 9.947 8.593 -5.261 1.00 82.75 180 GLY A CA 1
ATOM 1516 C C . GLY A 1 180 ? 10.619 9.041 -6.562 1.00 82.75 180 GLY A C 1
ATOM 1517 O O . GLY A 1 180 ? 10.864 10.234 -6.756 1.00 82.75 180 GLY A O 1
ATOM 1518 N N . LEU A 1 181 ? 10.864 8.102 -7.476 1.00 80.56 181 LEU A N 1
ATOM 1519 C CA . LEU A 1 181 ? 11.419 8.366 -8.800 1.00 80.56 181 LEU A CA 1
ATOM 1520 C C . LEU A 1 181 ? 10.485 9.254 -9.632 1.00 80.56 181 LEU A C 1
ATOM 1522 O O . LEU A 1 181 ? 10.923 10.275 -10.162 1.00 80.56 181 LEU A O 1
ATOM 1526 N N . GLY A 1 182 ? 9.192 8.928 -9.673 1.00 81.56 182 GLY A N 1
ATOM 1527 C CA . GLY A 1 182 ? 8.182 9.733 -10.357 1.00 81.56 182 GLY A CA 1
ATOM 1528 C C . GLY A 1 182 ? 8.105 11.173 -9.850 1.00 81.56 182 GLY A C 1
ATOM 1529 O O . GLY A 1 182 ? 8.084 12.111 -10.645 1.00 81.56 182 GLY A O 1
ATOM 1530 N N . ASN A 1 183 ? 8.149 11.367 -8.527 1.00 82.19 183 ASN A N 1
ATOM 1531 C CA . ASN A 1 183 ? 8.185 12.701 -7.917 1.00 82.19 183 ASN A CA 1
ATOM 1532 C C . ASN A 1 183 ? 9.446 13.496 -8.284 1.00 82.19 183 ASN A C 1
ATOM 1534 O O . ASN A 1 183 ? 9.388 14.722 -8.360 1.00 82.19 183 ASN A O 1
ATOM 1538 N N . ARG A 1 184 ? 10.587 12.824 -8.482 1.00 75.50 184 ARG A N 1
ATOM 1539 C CA . ARG A 1 184 ? 11.845 13.462 -8.896 1.00 75.50 184 ARG A CA 1
ATOM 1540 C C . ARG A 1 184 ? 11.782 13.900 -10.354 1.00 75.50 184 ARG A C 1
ATOM 1542 O O . ARG A 1 184 ? 12.169 15.020 -10.674 1.00 75.50 184 ARG A O 1
ATOM 1549 N N . ILE A 1 185 ? 11.265 13.027 -11.213 1.00 74.56 185 ILE A N 1
ATOM 1550 C CA . ILE A 1 185 ? 11.078 13.297 -12.638 1.00 74.56 185 ILE A CA 1
ATOM 1551 C C . ILE A 1 185 ? 10.107 14.461 -12.850 1.00 74.56 185 ILE A C 1
ATOM 1553 O O . ILE A 1 185 ? 10.392 15.349 -13.649 1.00 74.56 185 ILE A O 1
ATOM 1557 N N . SER A 1 186 ? 9.012 14.528 -12.084 1.00 81.94 186 SER A N 1
ATOM 1558 C CA . SER A 1 186 ? 8.034 15.614 -12.226 1.00 81.94 186 SER A CA 1
ATOM 1559 C C . SER A 1 186 ? 8.585 17.002 -11.897 1.00 81.94 186 SER A C 1
ATOM 1561 O O . SER A 1 186 ? 7.986 17.993 -12.301 1.00 81.94 186 SER A O 1
ATOM 1563 N N . GLN A 1 187 ? 9.702 17.111 -11.166 1.00 78.88 187 GLN A N 1
ATOM 1564 C CA . GLN A 1 187 ? 10.305 18.416 -10.856 1.00 78.88 187 GLN A CA 1
ATOM 1565 C C . GLN A 1 187 ? 10.944 19.088 -12.076 1.00 78.88 187 GLN A C 1
ATOM 1567 O O . GLN A 1 187 ? 11.260 20.275 -12.023 1.00 78.88 187 GLN A O 1
ATOM 1572 N N . ARG A 1 188 ? 11.199 18.339 -13.155 1.00 76.38 188 ARG A N 1
ATOM 1573 C CA . ARG A 1 188 ? 11.899 18.835 -14.341 1.00 76.38 188 ARG A CA 1
ATOM 1574 C C . ARG A 1 188 ? 11.104 18.492 -15.597 1.00 76.38 188 ARG A C 1
ATOM 1576 O O . ARG A 1 188 ? 11.324 17.426 -16.171 1.00 76.38 188 ARG A O 1
ATOM 1583 N N . PRO A 1 189 ? 10.199 19.385 -16.032 1.00 82.56 189 PRO A N 1
ATOM 1584 C CA . PRO A 1 189 ? 9.544 19.247 -17.323 1.00 82.56 189 PRO A CA 1
ATOM 1585 C C . PRO A 1 189 ? 10.578 19.107 -18.443 1.00 82.56 189 PRO A C 1
ATOM 1587 O O . PRO A 1 189 ? 11.617 19.771 -18.440 1.00 82.56 189 PRO A O 1
ATOM 1590 N N . ILE A 1 190 ? 10.300 18.232 -19.403 1.00 81.94 190 ILE A N 1
ATOM 1591 C CA . ILE A 1 190 ? 11.188 17.973 -20.532 1.00 81.94 190 ILE A CA 1
ATOM 1592 C C . ILE A 1 190 ? 11.138 19.173 -21.473 1.00 81.94 190 ILE A C 1
ATOM 1594 O O . ILE A 1 190 ? 10.136 19.404 -22.148 1.00 81.94 190 ILE A O 1
ATOM 1598 N N . ALA A 1 191 ? 12.231 19.932 -21.502 1.00 80.25 191 ALA A N 1
ATOM 1599 C CA . ALA A 1 191 ? 12.386 21.133 -22.324 1.00 80.25 191 ALA A CA 1
ATOM 1600 C C . ALA A 1 191 ? 13.381 20.955 -23.488 1.00 80.25 191 ALA A C 1
ATOM 1602 O O . ALA A 1 191 ? 13.432 21.775 -24.414 1.00 80.25 191 ALA A O 1
ATOM 1603 N N . ASP A 1 192 ? 14.191 19.896 -23.440 1.00 74.94 192 ASP A N 1
ATOM 1604 C CA . ASP A 1 192 ? 15.248 19.601 -24.402 1.00 74.94 192 ASP A CA 1
ATOM 1605 C C . ASP A 1 192 ? 15.574 18.096 -24.472 1.00 74.94 192 ASP A C 1
ATOM 1607 O O . ASP A 1 192 ? 15.100 17.289 -23.667 1.00 74.94 192 ASP A O 1
ATOM 1611 N N . GLU A 1 193 ? 16.389 17.722 -25.464 1.00 74.81 193 GLU A N 1
ATOM 1612 C CA . GLU A 1 193 ? 16.833 16.341 -25.705 1.00 74.81 193 GLU A CA 1
ATOM 1613 C C . GLU A 1 193 ? 17.579 15.754 -24.501 1.00 74.81 193 GLU A C 1
ATOM 1615 O O . GLU A 1 193 ? 17.388 14.591 -24.171 1.00 74.81 193 GLU A O 1
ATOM 1620 N N . LYS A 1 194 ? 18.355 16.569 -23.780 1.00 70.50 194 LYS A N 1
ATOM 1621 C CA . LYS A 1 194 ? 19.123 16.127 -22.611 1.00 70.50 194 LYS A CA 1
ATOM 1622 C C . LYS A 1 194 ? 18.222 15.770 -21.426 1.00 70.50 194 LYS A C 1
ATOM 1624 O O . LYS A 1 194 ? 18.509 14.842 -20.674 1.00 70.50 194 LYS A O 1
ATOM 1629 N N . THR A 1 195 ? 17.128 16.502 -21.245 1.00 69.75 195 THR A N 1
ATOM 1630 C CA . THR A 1 195 ? 16.131 16.221 -20.206 1.00 69.75 195 THR A CA 1
ATOM 1631 C C . THR A 1 195 ? 15.290 14.999 -20.575 1.00 69.75 195 THR A C 1
ATOM 1633 O O . THR A 1 195 ? 14.945 14.209 -19.697 1.00 69.75 195 THR A O 1
ATOM 1636 N N . LEU A 1 196 ? 15.024 14.791 -21.870 1.00 76.75 196 LEU A N 1
ATOM 1637 C CA . LEU A 1 196 ? 14.396 13.567 -22.371 1.00 76.75 196 LEU A CA 1
ATOM 1638 C C . LEU A 1 196 ? 15.306 12.342 -22.194 1.00 76.75 196 LEU A C 1
ATOM 1640 O O . LEU A 1 196 ? 14.850 11.314 -21.705 1.00 76.75 196 LEU A O 1
ATOM 1644 N N . GLU A 1 197 ? 16.587 12.458 -22.539 1.00 72.44 197 GLU A N 1
ATOM 1645 C CA . GLU A 1 197 ? 17.605 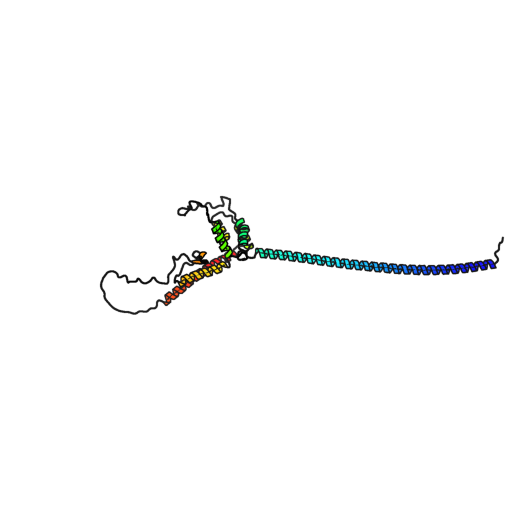11.425 -22.316 1.00 72.44 197 GLU A CA 1
ATOM 1646 C C . GLU A 1 197 ? 17.696 11.072 -20.828 1.00 72.44 197 GLU A C 1
ATOM 1648 O O . GLU A 1 197 ? 17.609 9.905 -20.458 1.00 72.44 197 GLU A O 1
ATOM 1653 N N . TYR A 1 198 ? 17.755 12.083 -19.954 1.00 69.88 198 TYR A N 1
ATOM 1654 C CA . TYR A 1 198 ? 17.714 11.884 -18.507 1.00 69.88 198 TYR A CA 1
ATOM 1655 C C . TYR A 1 198 ? 16.456 11.119 -18.066 1.00 69.88 198 TYR A C 1
ATOM 1657 O O . TYR A 1 198 ? 16.553 10.199 -17.254 1.00 69.88 198 TYR A O 1
ATOM 1665 N N . PHE A 1 199 ? 15.280 11.463 -18.597 1.00 69.62 199 PHE A N 1
ATOM 1666 C CA . PHE A 1 199 ? 14.037 10.757 -18.289 1.00 69.62 199 PHE A CA 1
ATOM 1667 C C . PHE A 1 199 ? 14.084 9.285 -18.721 1.00 69.62 199 PHE A C 1
ATOM 1669 O O . PHE A 1 199 ? 13.756 8.413 -17.917 1.00 69.62 199 PHE A O 1
ATOM 1676 N N . LEU A 1 200 ? 14.505 9.003 -19.956 1.00 70.00 200 LEU A N 1
ATOM 1677 C CA . LEU A 1 200 ? 14.560 7.643 -20.503 1.00 70.00 200 LEU A CA 1
ATOM 1678 C C . LEU A 1 200 ? 15.578 6.776 -19.755 1.00 70.00 200 LEU A C 1
ATOM 1680 O O . LEU A 1 200 ? 15.247 5.661 -19.353 1.00 70.00 200 LEU A O 1
ATOM 1684 N N . HIS A 1 201 ? 16.756 7.328 -19.463 1.00 66.62 201 HIS A N 1
ATOM 1685 C CA . HIS A 1 201 ? 17.806 6.633 -18.728 1.00 66.62 201 HIS A CA 1
ATOM 1686 C C . HIS A 1 201 ? 17.345 6.217 -17.321 1.00 66.62 201 HIS A C 1
ATOM 1688 O O . HIS A 1 201 ? 17.508 5.071 -16.913 1.00 66.62 201 HIS A O 1
ATOM 1694 N N . ASN A 1 202 ? 16.676 7.121 -16.597 1.00 63.66 202 ASN A N 1
ATOM 1695 C CA . ASN A 1 202 ? 16.204 6.841 -15.237 1.00 63.66 202 ASN A CA 1
ATOM 1696 C C . ASN A 1 202 ? 14.911 6.004 -15.185 1.00 63.66 202 ASN A C 1
ATOM 1698 O O . ASN A 1 202 ? 14.656 5.371 -14.166 1.00 63.66 202 ASN A O 1
ATOM 1702 N N . SER A 1 203 ? 14.072 6.031 -16.228 1.00 59.56 203 SER A N 1
ATOM 1703 C CA . SER A 1 203 ? 12.738 5.396 -16.201 1.00 59.56 203 SER A CA 1
ATOM 1704 C C . SER A 1 203 ? 12.677 4.040 -16.902 1.00 59.56 203 SER A C 1
ATOM 1706 O O . SER A 1 203 ? 11.773 3.260 -16.613 1.00 59.56 203 SER A O 1
ATOM 1708 N N . VAL A 1 204 ? 13.584 3.776 -17.849 1.00 56.56 204 VAL A N 1
ATOM 1709 C CA . VAL A 1 204 ? 13.538 2.593 -18.726 1.00 56.56 204 VAL A CA 1
ATOM 1710 C C . VAL A 1 204 ? 14.821 1.768 -18.643 1.00 56.56 204 VAL A C 1
ATOM 1712 O O . VAL A 1 204 ? 14.746 0.544 -18.672 1.00 56.56 204 VAL A O 1
ATOM 1715 N N . GLU A 1 205 ? 15.986 2.412 -18.532 1.00 52.38 205 GLU A N 1
ATOM 1716 C CA . GLU A 1 205 ? 17.281 1.727 -18.664 1.00 52.38 205 GLU A CA 1
ATOM 1717 C C . GLU A 1 205 ? 17.903 1.314 -17.326 1.00 52.38 205 GLU A C 1
ATOM 1719 O O . GLU A 1 205 ? 18.568 0.281 -17.270 1.00 52.38 205 GLU A O 1
ATOM 1724 N N . ASP A 1 206 ? 17.657 2.067 -16.249 1.00 52.47 206 ASP A N 1
ATOM 1725 C CA . ASP A 1 206 ? 18.274 1.824 -14.938 1.00 52.47 206 ASP A CA 1
ATOM 1726 C C . ASP A 1 206 ? 17.289 1.455 -13.806 1.00 52.47 206 ASP A C 1
ATOM 1728 O O . ASP A 1 206 ? 17.335 2.036 -12.716 1.00 52.47 206 ASP A O 1
ATOM 1732 N N . PRO A 1 207 ? 16.383 0.470 -13.970 1.00 48.88 207 PRO A N 1
ATOM 1733 C CA . PRO A 1 207 ? 15.780 -0.171 -12.817 1.00 48.88 207 PRO A CA 1
ATOM 1734 C C . PRO A 1 207 ? 16.756 -1.214 -12.265 1.00 48.88 207 PRO A C 1
ATOM 1736 O O . PRO A 1 207 ? 16.585 -2.409 -12.476 1.00 48.88 207 PRO A O 1
ATOM 1739 N N . ASN A 1 208 ? 17.813 -0.736 -11.593 1.00 49.34 208 ASN A N 1
ATOM 1740 C CA . ASN A 1 208 ? 18.503 -1.379 -10.468 1.00 49.34 208 ASN A CA 1
ATOM 1741 C C . ASN A 1 208 ? 18.337 -2.906 -10.378 1.00 49.34 208 ASN A C 1
ATOM 1743 O O . ASN A 1 208 ? 17.770 -3.481 -9.448 1.00 49.34 208 ASN A O 1
ATOM 1747 N N . MET A 1 209 ? 18.927 -3.582 -11.344 1.00 45.59 209 MET A N 1
ATOM 1748 C CA . MET A 1 209 ? 19.057 -5.022 -11.381 1.00 45.59 209 MET A CA 1
ATOM 1749 C C . MET A 1 209 ? 20.128 -5.472 -10.377 1.00 45.59 209 MET A C 1
ATOM 1751 O O . MET A 1 209 ? 21.206 -5.905 -10.766 1.00 45.59 209 MET A O 1
ATOM 1755 N N . GLY A 1 210 ? 19.887 -5.324 -9.071 1.00 40.81 210 GLY A N 1
ATOM 1756 C CA . GLY A 1 210 ? 20.858 -5.679 -8.024 1.00 40.81 210 GLY A CA 1
ATOM 1757 C C . GLY A 1 210 ? 21.372 -7.120 -8.141 1.00 40.81 210 GLY A C 1
ATOM 1758 O O . GLY A 1 210 ? 22.571 -7.361 -7.994 1.00 40.81 210 GLY A O 1
ATOM 1759 N N . ASP A 1 211 ? 20.488 -8.046 -8.518 1.00 44.00 211 ASP A N 1
ATOM 1760 C CA . ASP A 1 211 ? 20.826 -9.460 -8.710 1.00 44.00 211 ASP A CA 1
ATOM 1761 C C . ASP A 1 211 ? 21.304 -9.782 -10.138 1.00 44.00 211 ASP A C 1
ATOM 1763 O O . ASP A 1 211 ? 22.176 -10.632 -10.333 1.00 44.00 211 ASP A O 1
ATOM 1767 N N . MET A 1 212 ? 20.818 -9.057 -11.151 1.00 48.69 212 MET A N 1
ATOM 1768 C CA . MET A 1 212 ? 21.239 -9.241 -12.549 1.00 48.69 212 MET A CA 1
ATOM 1769 C C . MET A 1 212 ? 22.619 -8.610 -12.830 1.00 48.69 212 MET A C 1
ATOM 1771 O O . MET A 1 212 ? 23.376 -9.132 -13.641 1.00 48.69 212 MET A O 1
ATOM 1775 N N . ASN A 1 213 ? 23.012 -7.561 -12.105 1.00 48.09 213 ASN A N 1
ATOM 1776 C CA . ASN A 1 213 ? 24.308 -6.888 -12.232 1.00 48.09 213 ASN A CA 1
ATOM 1777 C C . ASN A 1 213 ? 25.477 -7.780 -11.771 1.00 48.09 213 ASN A C 1
ATOM 1779 O O . ASN A 1 213 ? 26.469 -7.921 -12.483 1.00 48.09 213 ASN A O 1
ATOM 1783 N N . ARG A 1 214 ? 25.324 -8.498 -10.646 1.00 50.75 214 ARG A N 1
ATOM 1784 C CA . ARG A 1 214 ? 26.322 -9.502 -10.228 1.00 50.75 214 ARG A CA 1
ATOM 1785 C C . ARG A 1 214 ? 26.463 -10.617 -11.275 1.00 50.75 214 ARG A C 1
ATOM 1787 O O . ARG A 1 214 ? 27.572 -11.068 -11.548 1.00 50.75 214 ARG A O 1
ATOM 1794 N N . SER A 1 215 ? 25.353 -11.003 -11.910 1.00 64.12 215 SER A N 1
ATOM 1795 C CA . SER A 1 215 ? 25.349 -11.959 -13.026 1.00 64.12 215 SER A CA 1
ATOM 1796 C C . SER A 1 215 ? 26.061 -11.416 -14.279 1.00 64.12 215 SER A C 1
ATOM 1798 O O . SER A 1 215 ? 26.800 -12.158 -14.928 1.00 64.12 215 SER A O 1
ATOM 1800 N N . LEU A 1 216 ? 25.903 -10.123 -14.587 1.00 68.88 216 LEU A N 1
ATOM 1801 C CA . LEU A 1 216 ? 26.526 -9.430 -15.724 1.00 68.88 216 LEU A CA 1
ATOM 1802 C C . LEU A 1 216 ? 28.034 -9.216 -15.546 1.00 68.88 216 LEU A C 1
ATOM 1804 O O . LEU A 1 216 ? 28.779 -9.464 -16.493 1.00 68.88 216 LEU A O 1
ATOM 1808 N N . GLU A 1 217 ? 28.504 -8.822 -14.356 1.00 76.75 217 GLU A N 1
ATOM 1809 C CA . GLU A 1 217 ? 29.943 -8.745 -14.051 1.00 76.75 217 GLU A CA 1
ATOM 1810 C C . GLU A 1 217 ? 30.593 -10.124 -14.233 1.00 76.75 217 GLU A C 1
ATOM 1812 O O . GLU A 1 217 ? 31.612 -10.268 -14.918 1.00 76.75 217 GLU A O 1
ATOM 1817 N N . ASP A 1 218 ? 29.972 -11.164 -13.671 1.00 75.62 218 ASP A N 1
ATOM 1818 C CA . ASP A 1 218 ? 30.470 -12.528 -13.792 1.00 75.62 218 ASP A CA 1
ATOM 1819 C C . ASP A 1 218 ? 30.479 -13.006 -15.252 1.00 75.62 218 ASP A C 1
ATOM 1821 O O . ASP A 1 218 ? 31.422 -13.680 -15.674 1.00 75.62 218 ASP A O 1
ATOM 1825 N N . GLU A 1 219 ? 29.472 -12.641 -16.045 1.00 78.88 219 GLU A N 1
ATOM 1826 C CA . GLU A 1 219 ? 29.391 -12.980 -17.466 1.00 78.88 219 GLU A CA 1
ATOM 1827 C C . GLU A 1 219 ? 30.422 -12.217 -18.311 1.00 78.88 219 GLU A C 1
ATOM 1829 O O . GLU A 1 219 ? 31.119 -12.820 -19.128 1.00 78.88 219 GLU A O 1
ATOM 1834 N N . ALA A 1 220 ? 30.623 -10.923 -18.057 1.00 82.25 220 ALA A N 1
ATOM 1835 C CA . ALA A 1 220 ? 31.680 -10.132 -18.681 1.00 82.25 220 ALA A CA 1
ATOM 1836 C C . ALA A 1 220 ? 33.068 -10.731 -18.396 1.00 82.25 220 ALA A C 1
ATOM 1838 O O . ALA A 1 220 ? 33.890 -10.915 -19.302 1.00 82.25 220 ALA A O 1
ATOM 1839 N N . ILE A 1 221 ? 33.315 -11.133 -17.144 1.00 82.44 221 ILE A N 1
ATOM 1840 C CA . ILE A 1 221 ? 34.541 -11.830 -16.743 1.00 82.44 221 ILE A CA 1
ATOM 1841 C C . ILE A 1 221 ? 34.644 -13.199 -17.434 1.00 82.44 221 ILE A C 1
ATOM 1843 O O . ILE A 1 221 ? 35.740 -13.590 -17.854 1.00 82.44 221 ILE A O 1
ATOM 1847 N N . ARG A 1 222 ? 33.541 -13.947 -17.580 1.00 82.31 222 ARG A N 1
ATOM 1848 C CA . ARG A 1 222 ? 33.515 -15.231 -18.307 1.00 82.31 222 ARG A CA 1
ATOM 1849 C C . ARG A 1 222 ? 33.897 -15.050 -19.778 1.00 82.31 222 ARG A C 1
ATOM 1851 O O . ARG A 1 222 ? 34.741 -15.817 -20.262 1.00 82.31 222 ARG A O 1
ATOM 1858 N N . SER A 1 223 ? 33.375 -14.026 -20.446 1.00 83.50 223 SER A N 1
ATOM 1859 C CA . SER A 1 223 ? 33.682 -13.696 -21.842 1.00 83.50 223 SER A CA 1
ATOM 1860 C C . SER A 1 223 ? 35.127 -13.243 -22.041 1.00 83.50 223 SER A C 1
ATOM 1862 O O . SER A 1 223 ? 35.818 -13.763 -22.924 1.00 83.50 223 SER A O 1
ATOM 1864 N N . LEU A 1 224 ? 35.654 -12.385 -21.162 1.00 82.12 224 LEU A N 1
ATOM 1865 C CA . LEU A 1 224 ? 37.073 -12.006 -21.181 1.00 82.12 224 LEU A CA 1
ATOM 1866 C C . LEU A 1 224 ? 37.986 -13.215 -20.937 1.00 82.12 224 LEU A C 1
ATOM 1868 O O . LEU A 1 224 ? 38.949 -13.432 -21.670 1.00 82.12 224 LEU A O 1
ATOM 1872 N N . ARG A 1 225 ? 37.650 -14.093 -19.985 1.00 81.62 225 ARG A N 1
ATOM 1873 C CA . ARG A 1 225 ? 38.400 -15.344 -19.769 1.00 81.62 225 ARG A CA 1
ATOM 1874 C C . ARG A 1 225 ? 38.337 -16.268 -20.985 1.00 81.62 225 ARG A C 1
ATOM 1876 O O . ARG A 1 225 ? 39.320 -16.948 -21.280 1.00 81.62 225 ARG A O 1
ATOM 1883 N N . ALA A 1 226 ? 37.207 -16.332 -21.689 1.00 81.94 226 ALA A N 1
ATOM 1884 C CA . ALA A 1 226 ? 37.081 -17.109 -22.921 1.00 81.94 226 ALA A CA 1
ATOM 1885 C C . ALA A 1 226 ? 37.991 -16.565 -24.031 1.00 81.94 226 ALA A C 1
ATOM 1887 O O . ALA A 1 226 ? 38.698 -17.342 -24.679 1.00 81.94 226 ALA A O 1
ATOM 1888 N N . MET A 1 227 ? 38.043 -15.243 -24.178 1.00 78.94 227 MET A N 1
ATOM 1889 C CA . MET A 1 227 ? 38.946 -14.530 -25.077 1.00 78.94 227 MET A CA 1
ATOM 1890 C C . MET A 1 227 ? 40.424 -14.793 -24.732 1.00 78.94 227 MET A C 1
ATOM 1892 O O . MET A 1 227 ? 41.207 -15.208 -25.594 1.00 78.94 227 MET A O 1
ATOM 1896 N N . HIS A 1 228 ? 40.791 -14.686 -23.452 1.00 81.19 228 HIS A N 1
ATOM 1897 C CA . HIS A 1 228 ? 42.148 -14.951 -22.960 1.00 81.19 228 HIS A CA 1
ATOM 1898 C C . HIS A 1 228 ? 42.577 -16.406 -23.194 1.00 81.19 228 HIS A C 1
ATOM 1900 O O . HIS A 1 228 ? 43.706 -16.653 -23.622 1.00 81.19 228 HIS A O 1
ATOM 1906 N N . ARG A 1 229 ? 41.670 -17.385 -23.029 1.00 76.12 229 ARG A N 1
ATOM 1907 C CA . ARG A 1 229 ? 41.924 -18.804 -23.372 1.00 76.12 229 ARG A CA 1
ATOM 1908 C C . ARG A 1 229 ? 42.229 -19.013 -24.857 1.00 76.12 229 ARG A C 1
ATOM 1910 O O . ARG A 1 229 ? 42.943 -19.953 -25.211 1.00 76.12 229 ARG A O 1
ATOM 1917 N N . LYS A 1 230 ? 41.706 -18.157 -25.739 1.00 77.00 230 LYS A N 1
ATOM 1918 C CA . LYS A 1 230 ? 42.037 -18.156 -27.175 1.00 77.00 230 LYS A CA 1
ATOM 1919 C C . LYS A 1 230 ? 43.313 -17.367 -27.491 1.00 77.00 230 LYS A C 1
ATOM 1921 O O . LYS A 1 230 ? 43.789 -17.428 -28.624 1.00 77.00 230 LYS A O 1
ATOM 1926 N N . GLY A 1 231 ? 43.922 -16.736 -26.488 1.00 73.38 231 GLY A N 1
ATOM 1927 C CA . GLY A 1 231 ? 45.154 -15.965 -26.608 1.00 73.38 231 GLY A CA 1
ATOM 1928 C C . GLY A 1 231 ? 44.929 -14.563 -27.162 1.00 73.38 231 GLY A C 1
ATOM 1929 O O . GLY A 1 231 ? 45.841 -14.027 -27.777 1.00 73.38 231 GLY A O 1
ATOM 1930 N N . VAL A 1 232 ? 43.735 -13.998 -26.993 1.00 76.50 232 VAL A N 1
ATOM 1931 C CA . VAL A 1 232 ? 43.409 -12.610 -27.347 1.00 76.50 232 VAL A CA 1
ATOM 1932 C C . VAL A 1 232 ? 43.376 -11.786 -26.058 1.00 76.50 232 VAL A C 1
ATOM 1934 O O . VAL A 1 232 ? 42.880 -12.282 -25.055 1.00 76.50 232 VAL A O 1
ATOM 1937 N N . ILE A 1 233 ? 43.918 -10.571 -26.073 1.00 80.50 233 ILE A N 1
ATOM 1938 C CA . ILE A 1 233 ? 43.852 -9.558 -25.003 1.00 80.50 233 ILE A CA 1
ATOM 1939 C C . ILE A 1 233 ? 43.097 -8.362 -25.581 1.00 80.50 233 ILE A C 1
ATOM 1941 O O . ILE A 1 233 ? 43.433 -7.959 -26.690 1.00 80.50 233 ILE A O 1
ATOM 1945 N N . HIS A 1 234 ? 42.130 -7.786 -24.871 1.00 79.38 234 HIS A N 1
ATOM 1946 C CA . HIS A 1 234 ? 41.266 -6.733 -25.410 1.00 79.38 234 HIS A CA 1
ATOM 1947 C C . HIS A 1 234 ? 41.912 -5.339 -25.385 1.00 79.38 234 HIS A C 1
ATOM 1949 O O . HIS A 1 234 ? 41.866 -4.631 -26.386 1.00 79.38 234 HIS A O 1
ATOM 1955 N N . LYS A 1 235 ? 42.553 -4.950 -24.269 1.00 75.75 235 LYS A N 1
ATOM 1956 C CA . LYS A 1 235 ? 43.204 -3.638 -24.032 1.00 75.75 235 LYS A CA 1
ATOM 1957 C C . LYS A 1 235 ? 42.323 -2.385 -24.048 1.00 75.75 235 LYS A C 1
ATOM 1959 O O . LYS A 1 235 ? 42.837 -1.301 -23.771 1.00 75.75 235 LYS A O 1
ATOM 1964 N N . ASP A 1 236 ? 41.041 -2.521 -24.351 1.00 76.81 236 ASP A N 1
ATOM 1965 C CA . ASP A 1 236 ? 40.055 -1.436 -24.294 1.00 76.81 236 ASP A CA 1
ATOM 1966 C C . ASP A 1 236 ? 38.783 -1.911 -23.589 1.00 76.81 236 ASP A C 1
ATOM 1968 O O . ASP A 1 236 ? 37.693 -1.963 -24.153 1.00 76.81 236 ASP A O 1
ATOM 1972 N N . VAL A 1 237 ? 38.959 -2.434 -22.378 1.00 77.81 237 VAL A N 1
ATOM 1973 C CA . VAL A 1 237 ? 37.864 -3.006 -21.594 1.00 77.81 237 VAL A CA 1
ATOM 1974 C C . VAL A 1 237 ? 37.121 -1.878 -20.885 1.00 77.81 237 VAL A C 1
ATOM 1976 O O . VAL A 1 237 ? 37.660 -1.271 -19.963 1.00 77.81 237 VAL A O 1
ATOM 1979 N N . ARG A 1 238 ? 35.891 -1.617 -21.329 1.00 80.00 238 ARG A N 1
ATOM 1980 C CA . ARG A 1 238 ? 34.950 -0.630 -20.780 1.00 80.00 238 ARG A CA 1
ATOM 1981 C C . ARG A 1 238 ? 33.511 -1.092 -21.026 1.00 80.00 238 ARG A C 1
ATOM 1983 O O . ARG A 1 238 ? 33.300 -1.937 -21.899 1.00 80.00 238 ARG A O 1
ATOM 1990 N N . LEU A 1 239 ? 32.544 -0.565 -20.272 1.00 73.75 239 LEU A N 1
ATOM 1991 C CA . LEU A 1 239 ? 31.140 -0.998 -20.353 1.00 73.75 239 LEU A CA 1
ATOM 1992 C C . LEU A 1 239 ? 30.540 -0.766 -21.744 1.00 73.75 239 LEU A C 1
ATOM 1994 O O . LEU A 1 239 ? 29.796 -1.602 -22.239 1.00 73.75 239 LEU A O 1
ATOM 1998 N N . GLU A 1 240 ? 30.943 0.305 -22.425 1.00 74.44 240 GLU A N 1
ATOM 1999 C CA . GLU A 1 240 ? 30.492 0.646 -23.778 1.00 74.44 240 GLU A CA 1
ATOM 2000 C C . GLU A 1 240 ? 30.895 -0.403 -24.827 1.00 74.44 240 GLU A C 1
ATOM 2002 O O . GLU A 1 240 ? 30.261 -0.514 -25.873 1.00 74.44 240 GLU A O 1
ATOM 2007 N N . ASN A 1 241 ? 31.929 -1.198 -24.532 1.00 78.94 241 ASN A N 1
ATOM 2008 C CA . ASN A 1 241 ? 32.433 -2.264 -25.394 1.00 78.94 241 ASN A CA 1
ATOM 2009 C C . ASN A 1 241 ? 31.904 -3.656 -24.968 1.00 78.94 241 ASN A C 1
ATOM 2011 O O . ASN A 1 241 ? 32.414 -4.684 -25.421 1.00 78.94 241 ASN A O 1
ATOM 2015 N N . MET A 1 242 ? 30.901 -3.718 -24.082 1.00 81.69 242 MET A N 1
ATOM 2016 C CA . MET A 1 242 ? 30.280 -4.952 -23.590 1.00 81.69 242 MET A CA 1
ATOM 2017 C C . MET A 1 242 ? 28.768 -4.911 -23.793 1.00 81.69 242 MET A C 1
ATOM 2019 O O . MET A 1 242 ? 28.048 -4.215 -23.086 1.00 81.69 242 MET A O 1
ATOM 2023 N N . LEU A 1 243 ? 28.275 -5.693 -24.747 1.00 76.44 243 LEU A N 1
ATOM 2024 C CA . LEU A 1 243 ? 26.857 -5.753 -25.087 1.00 76.44 243 LEU A CA 1
ATOM 2025 C C . LEU A 1 243 ? 26.244 -7.063 -24.604 1.00 76.44 243 LEU A C 1
ATOM 2027 O O . LEU A 1 243 ? 26.858 -8.120 -24.721 1.00 76.44 243 LEU A O 1
ATOM 2031 N N . PHE A 1 244 ? 25.015 -7.030 -24.099 1.00 76.69 244 PHE A N 1
ATOM 2032 C CA . PHE A 1 244 ? 24.294 -8.256 -23.775 1.00 76.69 244 PHE A CA 1
ATOM 2033 C C . PHE A 1 244 ? 23.709 -8.881 -25.047 1.00 76.69 244 PHE A C 1
ATOM 2035 O O . PHE A 1 244 ? 22.972 -8.226 -25.783 1.00 76.69 244 PHE A O 1
ATOM 2042 N N . ASN A 1 245 ? 24.036 -10.147 -25.309 1.00 71.56 245 ASN A N 1
ATOM 2043 C CA . ASN A 1 245 ? 23.448 -10.918 -26.396 1.00 71.56 245 ASN A CA 1
ATOM 2044 C C . ASN A 1 245 ? 22.313 -11.814 -25.860 1.00 71.56 245 ASN A C 1
ATOM 2046 O O . ASN A 1 245 ? 22.607 -12.800 -25.170 1.00 71.56 245 ASN A O 1
ATOM 2050 N N . PRO A 1 246 ? 21.042 -11.530 -26.206 1.00 56.09 246 PRO A N 1
ATOM 2051 C CA . PRO A 1 246 ? 19.898 -12.312 -25.745 1.00 56.09 246 PRO A CA 1
ATOM 2052 C C . PRO A 1 246 ? 19.864 -13.736 -26.321 1.00 56.09 246 PRO A C 1
ATOM 2054 O O . PRO A 1 246 ? 19.367 -14.637 -25.655 1.00 56.09 246 PRO A O 1
ATOM 2057 N N . GLU A 1 247 ? 20.439 -13.984 -27.505 1.00 58.78 247 GLU A N 1
ATOM 2058 C CA . GLU A 1 247 ? 20.433 -15.318 -28.137 1.00 58.78 247 GLU A CA 1
ATOM 2059 C C . GLU A 1 247 ? 21.339 -16.320 -27.415 1.00 58.78 247 GLU A C 1
ATOM 2061 O O . GLU A 1 247 ? 21.077 -17.522 -27.393 1.00 58.78 247 GLU A O 1
ATOM 2066 N N . THR A 1 248 ? 22.425 -15.826 -26.821 1.00 62.75 248 THR A N 1
ATOM 2067 C CA . THR A 1 248 ? 23.385 -16.645 -26.071 1.00 62.75 248 THR A CA 1
ATOM 2068 C C . THR A 1 248 ? 23.241 -16.480 -24.563 1.00 62.75 248 THR A C 1
ATOM 2070 O O . THR A 1 248 ? 24.022 -17.078 -23.827 1.00 62.75 248 THR A O 1
ATOM 2073 N N . ASN A 1 249 ? 22.281 -15.657 -24.117 1.00 62.06 249 ASN A N 1
ATOM 2074 C CA . ASN A 1 249 ? 22.089 -15.247 -22.726 1.00 62.06 249 ASN A CA 1
ATOM 2075 C C . ASN A 1 249 ? 23.415 -14.831 -22.052 1.00 62.06 249 ASN A C 1
ATOM 2077 O O . ASN A 1 249 ? 23.740 -15.292 -20.958 1.00 62.06 249 ASN A O 1
ATOM 2081 N N . GLY A 1 250 ? 24.231 -14.032 -22.754 1.00 71.88 250 GLY A N 1
ATOM 2082 C CA . GLY A 1 250 ? 25.626 -13.791 -22.373 1.00 71.88 250 GLY A CA 1
ATOM 2083 C C . GLY A 1 250 ? 26.183 -12.447 -22.841 1.00 71.88 250 GLY A C 1
ATOM 2084 O O . GLY A 1 250 ? 25.670 -11.843 -23.779 1.00 71.88 250 GLY A O 1
ATOM 2085 N N . VAL A 1 251 ? 27.255 -11.972 -22.202 1.00 83.06 251 VAL A N 1
ATOM 2086 C CA . VAL A 1 251 ? 27.920 -10.700 -22.529 1.00 83.06 251 VAL A CA 1
ATOM 2087 C C . VAL A 1 251 ? 28.866 -10.902 -23.708 1.00 83.06 251 VAL A C 1
ATOM 2089 O O . VAL A 1 251 ? 29.835 -11.657 -23.635 1.00 83.06 251 VAL A O 1
ATOM 2092 N N . MET A 1 252 ? 28.612 -10.194 -24.798 1.00 79.69 252 MET A N 1
ATOM 2093 C CA . MET A 1 252 ? 29.475 -10.097 -25.962 1.00 79.69 252 MET A CA 1
ATOM 2094 C C . MET A 1 252 ? 30.428 -8.910 -25.807 1.00 79.69 252 MET A C 1
ATOM 2096 O O . MET A 1 252 ? 30.002 -7.775 -25.622 1.00 79.69 252 MET A O 1
ATOM 2100 N N . VAL A 1 253 ? 31.730 -9.168 -25.919 1.00 81.56 253 VAL A N 1
ATOM 2101 C CA . VAL A 1 253 ? 32.748 -8.110 -25.969 1.00 81.56 253 VAL A CA 1
ATOM 2102 C C . VAL A 1 253 ? 32.947 -7.693 -27.426 1.00 81.56 253 VAL A C 1
ATOM 2104 O O . VAL A 1 253 ? 33.130 -8.559 -28.286 1.00 81.56 253 VAL A O 1
ATOM 2107 N N . ILE A 1 254 ? 32.894 -6.391 -27.693 1.00 76.38 254 ILE A N 1
ATOM 2108 C CA . ILE A 1 254 ? 33.006 -5.775 -29.021 1.00 76.38 254 ILE A CA 1
ATOM 2109 C C . ILE A 1 254 ? 34.161 -4.761 -29.057 1.00 76.38 254 ILE A C 1
ATOM 2111 O O . ILE A 1 254 ? 34.721 -4.433 -28.021 1.00 76.38 254 ILE A O 1
ATOM 2115 N N . ASP A 1 255 ? 34.488 -4.251 -30.249 1.00 75.38 255 ASP A N 1
ATOM 2116 C CA . ASP A 1 255 ? 35.557 -3.261 -30.480 1.00 75.38 255 ASP A CA 1
ATOM 2117 C C . ASP A 1 255 ? 36.987 -3.760 -30.165 1.00 75.38 255 ASP A C 1
ATOM 2119 O O . ASP A 1 255 ? 37.648 -3.385 -29.199 1.00 75.38 255 ASP A O 1
ATOM 2123 N N . PHE A 1 256 ? 37.496 -4.624 -31.050 1.00 77.19 256 PHE A N 1
ATOM 2124 C CA . PHE A 1 256 ? 38.820 -5.247 -30.941 1.00 77.19 256 PHE A CA 1
ATOM 2125 C C . PHE A 1 256 ? 39.954 -4.421 -31.568 1.00 77.19 256 PHE A C 1
ATOM 2127 O O . PHE A 1 256 ? 41.039 -4.959 -31.799 1.00 77.19 256 PHE A O 1
ATOM 2134 N N . GLU A 1 257 ? 39.752 -3.137 -31.871 1.00 70.12 257 GLU A N 1
ATOM 2135 C CA . GLU A 1 257 ? 40.753 -2.329 -32.586 1.00 70.12 257 GLU A CA 1
ATOM 2136 C C . GLU A 1 257 ? 42.102 -2.252 -31.851 1.00 70.12 257 GLU A C 1
ATOM 2138 O O . GLU A 1 257 ? 43.166 -2.168 -32.469 1.00 70.12 257 GLU A O 1
ATOM 2143 N N . ARG A 1 258 ? 42.072 -2.348 -30.518 1.00 73.44 258 ARG A N 1
ATOM 2144 C CA . ARG A 1 258 ? 43.258 -2.309 -29.645 1.00 73.44 258 ARG A CA 1
ATOM 2145 C C . ARG A 1 258 ? 43.722 -3.694 -29.183 1.00 73.44 258 ARG A C 1
ATOM 2147 O O . ARG A 1 258 ? 44.710 -3.795 -28.443 1.00 73.44 258 ARG A O 1
ATOM 2154 N N . ALA A 1 259 ? 43.047 -4.754 -29.629 1.00 78.56 259 ALA A N 1
ATOM 2155 C CA . ALA A 1 259 ? 43.268 -6.103 -29.142 1.00 78.56 259 ALA A CA 1
ATOM 2156 C C . ALA A 1 259 ? 44.613 -6.688 -29.606 1.00 78.56 259 ALA A C 1
ATOM 2158 O O . ALA A 1 259 ? 45.076 -6.470 -30.726 1.00 78.56 259 ALA A O 1
ATOM 2159 N N . LEU A 1 260 ? 45.249 -7.485 -28.744 1.00 77.88 260 LEU A N 1
ATOM 2160 C CA . LEU A 1 260 ? 46.480 -8.209 -29.055 1.00 77.88 260 LEU A CA 1
ATOM 2161 C C . LEU A 1 260 ? 46.260 -9.718 -29.095 1.00 77.88 260 LEU A C 1
ATOM 2163 O O . LEU A 1 260 ? 45.790 -10.324 -28.138 1.00 77.88 260 LEU A O 1
ATOM 2167 N N . LEU A 1 261 ? 46.724 -10.345 -30.172 1.00 75.38 261 LEU A N 1
ATOM 2168 C CA . LEU A 1 261 ? 46.833 -11.796 -30.298 1.00 75.38 261 LEU A CA 1
ATOM 2169 C C . LEU A 1 261 ? 48.207 -12.270 -29.800 1.00 75.38 261 LEU A C 1
ATOM 2171 O O . LEU A 1 261 ? 49.248 -11.932 -30.361 1.00 75.38 261 LEU A O 1
ATOM 2175 N N . LEU A 1 262 ? 48.221 -13.098 -28.758 1.00 66.56 262 LEU A N 1
ATOM 2176 C CA . LEU A 1 262 ? 49.427 -13.714 -28.196 1.00 66.56 262 LEU A CA 1
ATOM 2177 C C . LEU A 1 262 ? 49.958 -14.879 -29.036 1.00 66.56 262 LEU A C 1
ATOM 2179 O O . LEU A 1 262 ? 51.139 -15.221 -28.942 1.00 66.56 262 LEU A O 1
ATOM 2183 N N . LYS A 1 263 ? 49.117 -15.494 -29.875 1.00 59.31 263 LYS A N 1
ATOM 2184 C CA . LYS A 1 263 ? 49.594 -16.437 -30.891 1.00 59.31 263 LYS A CA 1
ATOM 2185 C C . LYS A 1 263 ? 50.125 -15.639 -32.075 1.00 59.31 263 LYS A C 1
ATOM 2187 O O . LYS A 1 263 ? 49.356 -15.003 -32.786 1.00 59.31 263 LYS A O 1
ATOM 2192 N N . GLN A 1 264 ? 51.439 -15.689 -32.288 1.00 52.00 264 GLN A N 1
ATOM 2193 C CA . GLN A 1 264 ? 52.041 -15.089 -33.477 1.00 52.00 264 GLN A CA 1
ATOM 2194 C C . GLN A 1 264 ? 51.492 -15.749 -34.756 1.00 52.00 264 GLN A C 1
ATOM 2196 O O . GLN A 1 264 ? 51.270 -16.966 -34.754 1.00 52.00 264 GLN A O 1
ATOM 2201 N N . PRO A 1 265 ? 51.295 -14.988 -35.852 1.00 47.16 265 PRO A N 1
ATOM 2202 C CA . PRO A 1 265 ? 50.959 -15.565 -37.149 1.00 47.16 265 PRO A CA 1
ATOM 2203 C C . PRO A 1 265 ? 52.019 -16.603 -37.538 1.00 47.16 265 PRO A C 1
ATOM 2205 O O . PRO A 1 265 ? 53.211 -16.429 -37.268 1.00 47.16 265 PRO A O 1
ATOM 2208 N N . ARG A 1 266 ? 51.576 -17.722 -38.129 1.00 47.09 266 ARG A N 1
ATOM 2209 C CA . ARG A 1 266 ? 52.469 -18.790 -38.601 1.00 47.09 266 ARG A CA 1
ATOM 2210 C C . ARG A 1 266 ? 53.592 -18.183 -39.446 1.00 47.09 266 ARG A C 1
ATOM 2212 O O . ARG A 1 266 ? 53.335 -17.317 -40.280 1.00 47.09 266 ARG A O 1
ATOM 2219 N N . ARG A 1 267 ? 54.826 -18.665 -39.246 1.00 48.34 267 ARG A N 1
ATOM 2220 C CA . ARG A 1 267 ? 55.950 -18.327 -40.130 1.00 48.34 267 ARG A CA 1
ATOM 2221 C C . ARG A 1 267 ? 55.546 -18.655 -41.577 1.00 48.34 267 ARG A C 1
ATOM 2223 O O . ARG A 1 267 ? 54.917 -19.698 -41.777 1.00 48.34 267 ARG A O 1
ATOM 2230 N N . PRO A 1 268 ? 55.870 -17.799 -42.561 1.00 45.94 268 PRO A N 1
ATOM 2231 C CA . PRO A 1 268 ? 55.579 -18.093 -43.959 1.00 45.94 268 PRO A CA 1
ATOM 2232 C C . PRO A 1 268 ? 56.185 -19.450 -44.331 1.00 45.94 268 PRO A C 1
ATOM 2234 O O . PRO A 1 268 ? 57.292 -19.779 -43.903 1.00 45.94 268 PRO A O 1
ATOM 2237 N N . LEU A 1 269 ? 55.439 -20.247 -45.102 1.00 49.97 269 LEU A N 1
ATOM 2238 C CA . LEU A 1 269 ? 55.789 -21.633 -45.451 1.00 49.97 269 LEU A CA 1
ATOM 2239 C C . LEU A 1 269 ? 57.086 -21.751 -46.279 1.00 49.97 269 LEU A C 1
ATOM 2241 O O . LEU A 1 269 ? 57.592 -22.853 -46.461 1.00 49.97 269 LEU A O 1
ATOM 2245 N N . ALA A 1 270 ? 57.646 -20.630 -46.739 1.00 47.62 270 ALA A N 1
ATOM 2246 C CA . ALA A 1 270 ? 58.979 -20.531 -47.315 1.00 47.62 270 ALA A CA 1
ATOM 2247 C C . ALA A 1 270 ? 59.583 -19.143 -47.035 1.00 47.62 270 ALA A C 1
ATOM 2249 O O . ALA A 1 270 ? 58.868 -18.145 -46.917 1.00 47.62 270 ALA A O 1
ATOM 2250 N N . GLN A 1 271 ? 60.911 -19.080 -46.935 1.00 49.28 271 GLN A N 1
ATOM 2251 C CA . GLN A 1 271 ? 61.657 -17.834 -46.761 1.00 49.28 271 GLN A CA 1
ATOM 2252 C C . GLN A 1 271 ? 61.592 -17.014 -48.061 1.00 49.28 271 GLN A C 1
ATOM 2254 O O . GLN A 1 271 ? 61.996 -17.503 -49.114 1.00 49.28 271 GLN A O 1
ATOM 2259 N N . LEU A 1 272 ? 61.091 -15.773 -48.005 1.00 45.25 272 LEU A N 1
ATOM 2260 C CA . LEU A 1 272 ? 61.191 -14.843 -49.135 1.00 45.25 272 LEU A CA 1
ATOM 2261 C C . LEU A 1 272 ? 62.671 -14.512 -49.365 1.00 45.25 272 LEU A C 1
ATOM 2263 O O . LEU A 1 272 ? 63.300 -13.862 -48.530 1.00 45.25 272 LEU A O 1
ATOM 2267 N N . VAL A 1 273 ? 63.222 -14.973 -50.488 1.00 40.72 273 VAL A N 1
ATOM 2268 C CA . VAL A 1 273 ? 64.600 -14.678 -50.898 1.00 40.72 273 VAL A CA 1
ATOM 2269 C C . VAL A 1 273 ? 64.582 -13.522 -51.906 1.00 40.72 273 VAL A C 1
ATOM 2271 O O . VAL A 1 273 ? 63.955 -13.656 -52.959 1.00 40.72 273 VAL A O 1
ATOM 2274 N N . PRO A 1 274 ? 65.269 -12.396 -51.641 1.00 35.16 274 PRO A N 1
ATOM 2275 C CA . PRO A 1 274 ? 65.514 -11.369 -52.648 1.00 35.16 274 PRO A CA 1
ATOM 2276 C C . PRO A 1 274 ? 66.431 -11.902 -53.758 1.00 35.16 274 PRO A C 1
ATOM 2278 O O . PRO A 1 274 ? 67.394 -12.627 -53.510 1.00 35.16 274 PRO A O 1
ATOM 2281 N N . ASN A 1 275 ? 66.129 -11.541 -55.002 1.00 33.50 275 ASN A N 1
ATOM 2282 C CA . ASN A 1 275 ? 66.816 -12.016 -56.200 1.00 33.50 275 ASN A CA 1
ATOM 2283 C C . ASN A 1 275 ? 68.330 -11.666 -56.196 1.00 33.50 275 ASN A C 1
ATOM 2285 O O . ASN A 1 275 ? 68.694 -10.498 -56.265 1.00 33.50 275 ASN A O 1
ATOM 2289 N N . LYS A 1 276 ? 69.175 -12.714 -56.172 1.00 41.25 276 LYS A N 1
ATOM 2290 C CA . LYS A 1 276 ? 70.594 -12.835 -56.600 1.00 41.25 276 LYS A CA 1
ATOM 2291 C C . LYS A 1 276 ? 71.641 -11.822 -56.076 1.00 41.25 276 LYS A C 1
ATOM 2293 O O . LYS A 1 276 ? 71.781 -10.742 -56.638 1.00 41.25 276 LYS A O 1
ATOM 2298 N N . ARG A 1 277 ? 72.580 -12.297 -55.232 1.00 33.38 277 ARG A N 1
ATOM 2299 C CA . ARG A 1 277 ? 74.001 -12.598 -55.593 1.00 33.38 277 ARG A CA 1
ATOM 2300 C C . ARG A 1 277 ? 74.857 -13.033 -54.381 1.00 33.38 277 ARG A C 1
ATOM 2302 O O . ARG A 1 277 ? 74.855 -12.375 -53.355 1.00 33.38 277 ARG A O 1
ATOM 2309 N N . ALA A 1 278 ? 75.636 -14.096 -54.622 1.00 30.14 278 ALA A N 1
ATOM 2310 C CA . ALA A 1 278 ? 76.880 -14.551 -53.977 1.00 30.14 278 ALA A CA 1
ATOM 2311 C C . ALA A 1 278 ? 76.886 -14.937 -52.476 1.00 30.14 278 ALA A C 1
ATOM 2313 O O . ALA A 1 278 ? 76.830 -14.104 -51.580 1.00 30.14 278 ALA A O 1
ATOM 2314 N N . TRP A 1 279 ? 77.077 -16.240 -52.237 1.00 27.91 279 TRP A N 1
ATOM 2315 C CA . TRP A 1 279 ? 77.453 -16.856 -50.960 1.00 27.91 279 TRP A CA 1
ATOM 2316 C C . TRP A 1 279 ? 78.867 -16.479 -50.497 1.00 27.91 279 TRP A C 1
ATOM 2318 O O . TRP A 1 279 ? 79.792 -16.497 -51.309 1.00 27.91 279 TRP A O 1
ATOM 2328 N N . LYS A 1 280 ? 79.040 -16.331 -49.174 1.00 26.62 280 LYS A N 1
ATOM 2329 C CA . LYS A 1 280 ? 80.189 -16.861 -48.412 1.00 26.62 280 LYS A CA 1
ATOM 2330 C C . LYS A 1 280 ? 79.708 -17.372 -47.039 1.00 26.62 280 LYS A C 1
ATOM 2332 O O . LYS A 1 280 ? 78.989 -16.655 -46.348 1.00 26.62 280 LYS A O 1
ATOM 2337 N N . SER A 1 281 ? 80.071 -18.613 -46.697 1.00 31.72 281 SER A N 1
ATOM 2338 C CA . SER A 1 281 ? 80.045 -19.201 -45.341 1.00 31.72 28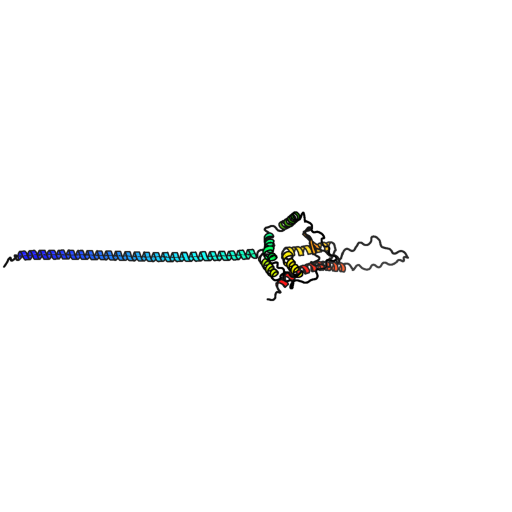1 SER A CA 1
ATOM 2339 C C . SER A 1 281 ? 80.997 -18.411 -44.435 1.00 31.72 281 SER A C 1
ATOM 2341 O O . SER A 1 281 ? 81.946 -17.820 -44.940 1.00 31.72 281 SER A O 1
ATOM 2343 N N . GLU A 1 282 ? 80.794 -18.246 -43.131 1.00 27.47 282 GLU A N 1
ATOM 2344 C CA . GLU A 1 282 ? 80.906 -19.193 -42.000 1.00 27.47 282 GLU A CA 1
ATOM 2345 C C . GLU A 1 282 ? 80.856 -18.245 -40.763 1.00 27.47 282 GLU A C 1
ATOM 2347 O O . GLU A 1 282 ? 81.329 -17.117 -40.875 1.00 27.47 282 GLU A O 1
ATOM 2352 N N . THR A 1 283 ? 80.201 -18.475 -39.625 1.00 25.41 283 THR A N 1
ATOM 2353 C CA . THR A 1 283 ? 80.450 -19.467 -38.571 1.00 25.41 283 THR A CA 1
ATOM 2354 C C . THR A 1 283 ? 79.239 -19.502 -37.623 1.00 25.41 283 THR A C 1
ATOM 2356 O O . THR A 1 283 ? 78.509 -18.522 -37.461 1.00 25.41 283 THR A O 1
ATOM 2359 N N . MET A 1 284 ? 79.008 -20.655 -36.994 1.00 36.19 284 MET A N 1
ATOM 2360 C CA . MET A 1 284 ? 77.987 -20.828 -35.963 1.00 36.19 284 MET A CA 1
ATOM 2361 C C . MET A 1 284 ? 78.419 -20.156 -34.657 1.00 36.19 284 MET A C 1
ATOM 2363 O O . MET A 1 284 ? 79.468 -20.499 -34.126 1.00 36.19 284 MET A O 1
ATOM 2367 N N . ASP A 1 285 ? 77.566 -19.299 -34.096 1.00 26.86 285 ASP A N 1
ATOM 2368 C CA . ASP A 1 285 ? 77.641 -18.918 -32.686 1.00 26.86 285 ASP A CA 1
ATOM 2369 C C . ASP A 1 285 ? 76.271 -19.092 -32.027 1.00 26.86 285 ASP A C 1
ATOM 2371 O O . ASP A 1 285 ? 75.312 -18.347 -32.248 1.00 26.86 285 ASP A O 1
ATOM 2375 N N . ALA A 1 286 ? 76.180 -20.134 -31.204 1.00 42.06 286 ALA A N 1
ATOM 2376 C CA . ALA A 1 286 ? 75.051 -20.387 -30.335 1.00 42.06 286 ALA A CA 1
ATOM 2377 C C . ALA A 1 286 ? 75.059 -19.363 -29.189 1.00 42.06 286 ALA A C 1
ATOM 2379 O O . ALA A 1 286 ? 75.888 -19.435 -28.282 1.00 42.06 286 ALA A O 1
ATOM 2380 N N . LYS A 1 287 ? 74.099 -18.429 -29.178 1.00 31.91 287 LYS A N 1
ATOM 2381 C CA . LYS A 1 287 ? 73.848 -17.576 -28.007 1.00 31.91 287 LYS A CA 1
ATOM 2382 C C . LYS A 1 287 ? 72.360 -17.464 -27.661 1.00 31.91 287 LYS A C 1
ATOM 2384 O O . LYS A 1 287 ? 71.616 -16.655 -28.194 1.00 31.91 287 LYS A O 1
ATOM 2389 N N . LYS A 1 288 ? 72.008 -18.304 -26.681 1.00 32.41 288 LYS A N 1
ATOM 2390 C CA . LYS A 1 288 ? 71.240 -18.001 -25.462 1.00 32.41 288 LYS A CA 1
ATOM 2391 C C . LYS A 1 288 ? 69.790 -17.508 -25.628 1.00 32.41 288 LYS A C 1
ATOM 2393 O O . LYS A 1 288 ? 69.495 -16.323 -25.733 1.00 32.41 288 LYS A O 1
ATOM 2398 N N . VAL A 1 289 ? 68.875 -18.471 -25.495 1.00 38.47 289 VAL A N 1
ATOM 2399 C CA . VAL A 1 289 ? 67.448 -18.293 -25.192 1.00 38.47 289 VAL A CA 1
ATOM 2400 C C . VAL A 1 289 ? 67.295 -17.741 -23.767 1.00 38.47 289 VAL A C 1
ATOM 2402 O O . VAL A 1 289 ? 67.358 -18.488 -22.796 1.00 38.47 289 VAL A O 1
ATOM 2405 N N . THR A 1 290 ? 67.087 -16.432 -23.625 1.00 37.28 290 THR A N 1
ATOM 2406 C CA . THR A 1 290 ? 66.616 -15.793 -22.376 1.00 37.28 290 THR A CA 1
ATOM 2407 C C . THR A 1 290 ? 65.551 -14.734 -22.683 1.00 37.28 290 THR A C 1
ATOM 2409 O O . THR A 1 290 ? 65.709 -13.567 -22.338 1.00 37.28 290 THR A O 1
ATOM 2412 N N . GLY A 1 291 ? 64.484 -15.116 -23.397 1.00 37.09 291 GLY A N 1
ATOM 2413 C CA . GLY A 1 291 ? 63.409 -14.195 -23.812 1.00 37.09 291 GLY A CA 1
ATOM 2414 C C . GLY A 1 291 ? 61.982 -14.591 -23.409 1.00 37.09 291 GLY A C 1
ATOM 2415 O O . GLY A 1 291 ? 61.081 -13.757 -23.494 1.00 37.09 291 GLY A O 1
ATOM 2416 N N . ASP A 1 292 ? 61.751 -15.828 -22.958 1.00 39.44 292 ASP A N 1
ATOM 2417 C CA . ASP A 1 292 ? 60.384 -16.346 -22.773 1.00 39.44 292 ASP A CA 1
ATOM 2418 C C . ASP A 1 292 ? 59.753 -16.010 -21.417 1.00 39.44 292 ASP A C 1
ATOM 2420 O O . ASP A 1 292 ? 58.538 -15.816 -21.331 1.00 39.44 292 ASP A O 1
ATOM 2424 N N . SER A 1 293 ? 60.551 -15.864 -20.358 1.00 39.69 293 SER A N 1
ATOM 2425 C CA . SER A 1 293 ? 60.046 -15.521 -19.022 1.00 39.69 293 SER A CA 1
ATOM 2426 C C . SER A 1 293 ? 59.461 -14.105 -18.967 1.00 39.69 293 SER A C 1
ATOM 2428 O O . SER A 1 293 ? 58.416 -13.893 -18.354 1.00 39.69 293 SER A O 1
ATOM 2430 N N . ASN A 1 294 ? 60.063 -13.147 -19.681 1.00 43.47 294 ASN A N 1
ATOM 2431 C CA . ASN A 1 294 ? 59.611 -11.752 -19.677 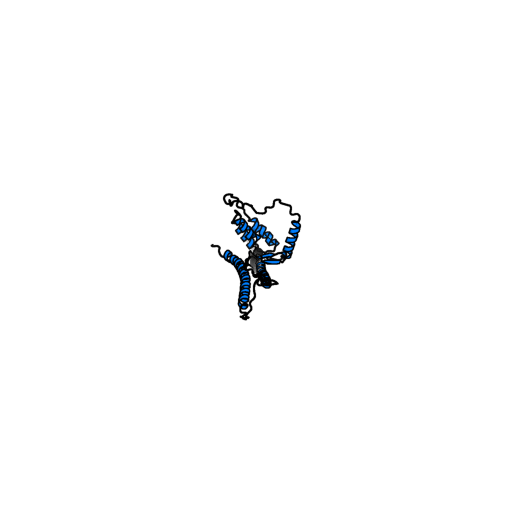1.00 43.47 294 ASN A CA 1
ATOM 2432 C C . ASN A 1 294 ? 58.338 -11.533 -20.525 1.00 43.47 294 ASN A C 1
ATOM 2434 O O . ASN A 1 294 ? 57.488 -10.715 -20.181 1.00 43.47 294 ASN A O 1
ATOM 2438 N N . LYS A 1 295 ? 58.156 -12.304 -21.610 1.00 45.94 295 LYS A N 1
ATOM 2439 C CA . LYS A 1 295 ? 56.923 -12.275 -22.422 1.00 45.94 295 LYS A CA 1
ATOM 2440 C C . LYS A 1 295 ? 55.742 -12.928 -21.711 1.00 45.94 295 LYS A C 1
ATOM 2442 O O . LYS A 1 295 ? 54.651 -12.372 -21.763 1.00 45.94 295 LYS A O 1
ATOM 2447 N N . ARG A 1 296 ? 55.963 -14.059 -21.025 1.00 43.41 296 ARG A N 1
ATOM 2448 C CA . ARG A 1 296 ? 54.920 -14.732 -20.231 1.00 43.41 296 ARG A CA 1
ATOM 2449 C C . ARG A 1 296 ? 54.467 -13.887 -19.040 1.00 43.41 296 ARG A C 1
ATOM 2451 O O . ARG A 1 296 ? 53.270 -13.799 -18.793 1.00 43.41 296 ARG A O 1
ATOM 2458 N N . SER A 1 297 ? 55.406 -13.224 -18.360 1.00 46.06 297 SER A N 1
ATOM 2459 C CA . SER A 1 297 ? 55.100 -12.265 -17.291 1.00 46.06 297 SER A CA 1
ATOM 2460 C C . SER A 1 297 ? 54.226 -11.112 -17.804 1.00 46.06 297 SER A C 1
ATOM 2462 O O . SER A 1 297 ? 53.142 -10.875 -17.274 1.00 46.06 297 SER A O 1
ATOM 2464 N N . ARG A 1 298 ? 54.614 -10.484 -18.927 1.00 52.31 298 ARG A N 1
ATOM 2465 C CA . ARG A 1 298 ? 53.839 -9.396 -19.551 1.00 52.31 298 ARG A CA 1
ATOM 2466 C C . ARG A 1 298 ? 52.460 -9.834 -20.052 1.00 52.31 298 ARG A C 1
ATOM 2468 O O . ARG A 1 298 ? 51.519 -9.062 -19.938 1.00 52.31 298 ARG A O 1
ATOM 2475 N N . SER A 1 299 ? 52.309 -11.050 -20.584 1.00 53.53 299 SER A N 1
ATOM 2476 C CA . SER A 1 299 ? 50.993 -11.553 -21.008 1.00 53.53 299 SER A CA 1
ATOM 2477 C C . SER A 1 299 ? 50.066 -11.846 -19.831 1.00 53.53 299 SER A C 1
ATOM 2479 O O . SER A 1 299 ? 48.890 -11.508 -19.896 1.00 53.53 299 SER A O 1
ATOM 2481 N N . SER A 1 300 ? 50.587 -12.421 -18.741 1.00 56.62 300 SER A N 1
ATOM 2482 C CA . SER A 1 300 ? 49.800 -12.644 -17.521 1.00 56.62 300 SER A CA 1
ATOM 2483 C C . SER A 1 300 ? 49.397 -11.325 -16.856 1.00 56.62 300 SER A C 1
ATOM 2485 O O . SER A 1 300 ? 48.295 -11.220 -16.317 1.00 56.62 300 SER A O 1
ATOM 2487 N N . GLN A 1 301 ? 50.258 -10.307 -16.948 1.00 59.88 301 GLN A N 1
ATOM 2488 C CA . GLN A 1 301 ? 49.968 -8.955 -16.481 1.00 59.88 301 GLN A CA 1
ATOM 2489 C C . GLN A 1 301 ? 48.855 -8.309 -17.316 1.00 59.88 301 GLN A C 1
ATOM 2491 O O . GLN A 1 301 ? 47.875 -7.853 -16.745 1.00 59.88 301 GLN A O 1
ATOM 2496 N N . SER A 1 302 ? 48.919 -8.385 -18.649 1.00 63.19 302 SER A N 1
ATOM 2497 C CA . SER A 1 302 ? 47.881 -7.815 -19.522 1.00 63.19 302 SER A CA 1
ATOM 2498 C C . SER A 1 302 ? 46.536 -8.554 -19.483 1.00 63.19 302 SER A C 1
ATOM 2500 O O . SER A 1 302 ? 45.496 -7.929 -19.654 1.00 63.19 302 SER A O 1
ATOM 2502 N N . PHE A 1 303 ? 46.514 -9.862 -19.200 1.00 72.31 303 PHE A N 1
ATOM 2503 C CA . PHE A 1 303 ? 45.258 -10.556 -18.886 1.00 72.31 303 PHE A CA 1
ATOM 2504 C C . PHE A 1 303 ? 44.645 -10.065 -17.573 1.00 72.31 303 PHE A C 1
ATOM 2506 O O . PHE A 1 303 ? 43.435 -9.871 -17.478 1.00 72.31 303 PHE A O 1
ATOM 2513 N N . SER A 1 304 ? 45.486 -9.856 -16.559 1.00 69.38 304 SER A N 1
ATOM 2514 C CA . SER A 1 304 ? 45.039 -9.330 -15.270 1.00 69.38 304 SER A CA 1
ATOM 2515 C C . SER A 1 304 ? 44.554 -7.884 -15.396 1.00 69.38 304 SER A C 1
ATOM 2517 O O . SER A 1 304 ? 43.588 -7.533 -14.732 1.00 69.38 304 SER A O 1
ATOM 2519 N N . GLU A 1 305 ? 45.161 -7.082 -16.277 1.00 70.25 305 GLU A N 1
ATOM 2520 C CA . GLU A 1 305 ? 44.735 -5.712 -16.599 1.00 70.25 305 GLU A CA 1
ATOM 2521 C C . GLU A 1 305 ? 43.333 -5.677 -17.218 1.00 70.25 305 GLU A C 1
ATOM 2523 O O . GLU A 1 305 ? 42.495 -4.940 -16.717 1.00 70.25 305 GLU A O 1
ATOM 2528 N N . ASP A 1 306 ? 43.031 -6.503 -18.227 1.00 74.94 306 ASP A N 1
ATOM 2529 C CA . ASP A 1 306 ? 41.681 -6.575 -18.819 1.00 74.94 306 ASP A CA 1
ATOM 2530 C C . ASP A 1 306 ? 40.612 -6.934 -17.765 1.00 74.94 306 ASP A C 1
ATOM 2532 O O . ASP A 1 306 ? 39.550 -6.320 -17.705 1.00 74.94 306 ASP A O 1
ATOM 2536 N N . ILE A 1 307 ? 40.890 -7.925 -16.907 1.00 76.62 307 ILE A N 1
ATOM 2537 C CA . ILE A 1 307 ? 39.956 -8.336 -15.843 1.00 76.62 307 ILE A CA 1
ATOM 2538 C C . ILE A 1 307 ? 39.831 -7.255 -14.768 1.00 76.62 307 ILE A C 1
ATOM 2540 O O . ILE A 1 307 ? 38.741 -7.038 -14.242 1.00 76.62 307 ILE A O 1
ATOM 2544 N N . TRP A 1 308 ? 40.932 -6.591 -14.423 1.00 74.56 308 TRP A N 1
ATOM 2545 C CA . TRP A 1 308 ? 40.926 -5.498 -13.461 1.00 74.56 308 TRP A CA 1
ATOM 2546 C C . TRP A 1 308 ? 40.147 -4.300 -13.999 1.00 74.56 308 TRP A C 1
ATOM 2548 O O . TRP A 1 308 ? 39.330 -3.764 -13.270 1.00 74.56 308 TRP A O 1
ATOM 2558 N N . LEU A 1 309 ? 40.306 -3.946 -15.276 1.00 75.31 309 LEU A N 1
ATOM 2559 C CA . LEU A 1 309 ? 39.536 -2.886 -15.929 1.00 75.31 309 LEU A CA 1
ATOM 2560 C C . LEU A 1 309 ? 38.041 -3.200 -15.965 1.00 75.31 309 LEU A C 1
ATOM 2562 O O . LEU A 1 309 ? 37.248 -2.323 -15.646 1.00 75.31 309 LEU A O 1
ATOM 2566 N N . ALA A 1 310 ? 37.649 -4.445 -16.259 1.00 76.88 310 ALA A N 1
ATOM 2567 C CA . ALA A 1 310 ? 36.248 -4.855 -16.151 1.00 76.88 310 ALA A CA 1
ATOM 2568 C C . ALA A 1 310 ? 35.730 -4.661 -14.720 1.00 76.88 310 ALA A C 1
ATOM 2570 O O . ALA A 1 310 ? 34.740 -3.971 -14.507 1.00 76.88 310 ALA A O 1
ATOM 2571 N N . LYS A 1 311 ? 36.438 -5.205 -13.723 1.00 74.88 311 LYS A N 1
ATOM 2572 C CA . LYS A 1 311 ? 36.049 -5.073 -12.314 1.00 74.88 311 LYS A CA 1
ATOM 2573 C C . LYS A 1 311 ? 35.988 -3.623 -11.855 1.00 74.88 311 LYS A C 1
ATOM 2575 O O . LYS A 1 311 ? 35.064 -3.269 -11.143 1.00 74.88 311 LYS A O 1
ATOM 2580 N N . THR A 1 312 ? 36.939 -2.788 -12.260 1.00 71.81 312 THR A N 1
ATOM 2581 C CA . THR A 1 312 ? 36.956 -1.358 -11.940 1.00 71.81 312 THR A CA 1
ATOM 2582 C C . THR A 1 312 ? 35.805 -0.634 -12.624 1.00 71.81 312 THR A C 1
ATOM 2584 O O . THR A 1 312 ? 35.138 0.139 -11.958 1.00 71.81 312 THR A O 1
ATOM 2587 N N . ALA A 1 313 ? 35.492 -0.930 -13.887 1.00 75.00 313 ALA A N 1
ATOM 2588 C CA . ALA A 1 313 ? 34.353 -0.332 -14.583 1.00 75.00 313 ALA A CA 1
ATOM 2589 C C . ALA A 1 313 ? 33.015 -0.706 -13.922 1.00 75.00 313 ALA A C 1
ATOM 2591 O O . ALA A 1 313 ? 32.182 0.164 -13.686 1.00 75.00 313 ALA A O 1
ATOM 2592 N N . PHE A 1 314 ? 32.831 -1.975 -13.537 1.00 74.50 314 PHE A N 1
ATOM 2593 C CA . PHE A 1 314 ? 31.653 -2.406 -12.777 1.00 74.50 314 PHE A CA 1
ATOM 2594 C C . PHE A 1 314 ? 31.650 -1.842 -11.344 1.00 74.50 314 PHE A C 1
ATOM 2596 O O . PHE A 1 314 ? 30.592 -1.482 -10.838 1.00 74.50 314 PHE A O 1
ATOM 2603 N N . LEU A 1 315 ? 32.805 -1.703 -10.682 1.00 65.56 315 LEU A N 1
ATOM 2604 C CA . LEU A 1 315 ? 32.925 -1.063 -9.364 1.00 65.56 315 LEU A CA 1
ATOM 2605 C C . LEU A 1 315 ? 32.643 0.440 -9.416 1.00 65.56 315 LEU A C 1
ATOM 2607 O O . LEU A 1 315 ? 31.981 0.935 -8.517 1.00 65.56 315 LEU A O 1
ATOM 2611 N N . GLU A 1 316 ? 33.114 1.161 -10.431 1.00 66.38 316 GLU A N 1
ATOM 2612 C CA . GLU A 1 316 ? 32.851 2.589 -10.645 1.00 66.38 316 GLU A CA 1
ATOM 2613 C C . GLU A 1 316 ? 31.389 2.818 -11.002 1.00 66.38 316 GLU A C 1
ATOM 2615 O O . GLU A 1 316 ? 30.751 3.677 -10.402 1.00 66.38 316 GLU A O 1
ATOM 2620 N N . TRP A 1 317 ? 30.821 1.984 -11.874 1.00 63.78 317 TRP A N 1
ATOM 2621 C CA . TRP A 1 317 ? 29.387 1.976 -12.150 1.00 63.78 317 TRP A CA 1
ATOM 2622 C C . TRP A 1 317 ? 28.564 1.716 -10.878 1.00 63.78 317 TRP A C 1
ATOM 2624 O O . TRP A 1 317 ? 27.592 2.416 -10.599 1.00 63.78 317 TRP A O 1
ATOM 2634 N N . ASN A 1 318 ? 29.019 0.792 -10.027 1.00 57.72 318 ASN A N 1
ATOM 2635 C CA . ASN A 1 318 ? 28.402 0.520 -8.731 1.00 57.72 318 ASN A CA 1
ATOM 2636 C C . ASN A 1 318 ? 28.690 1.588 -7.659 1.00 57.72 318 ASN A C 1
ATOM 2638 O O . ASN A 1 318 ? 27.897 1.714 -6.732 1.00 57.72 318 ASN A O 1
ATOM 2642 N N . ALA A 1 319 ? 29.792 2.340 -7.727 1.00 51.78 319 ALA A N 1
ATOM 2643 C CA . ALA A 1 319 ? 30.204 3.327 -6.721 1.00 51.78 319 ALA A CA 1
ATOM 2644 C C . ALA A 1 319 ? 29.654 4.727 -7.012 1.00 51.78 319 ALA A C 1
ATOM 2646 O O . ALA A 1 319 ? 29.232 5.415 -6.083 1.00 51.78 319 ALA A O 1
ATOM 2647 N N . ASP A 1 320 ? 29.586 5.120 -8.286 1.00 53.25 320 ASP A N 1
ATOM 2648 C CA . ASP A 1 320 ? 28.910 6.337 -8.750 1.00 53.25 320 ASP A CA 1
ATOM 2649 C C . ASP A 1 320 ? 27.400 6.290 -8.425 1.00 53.25 320 ASP A C 1
ATOM 2651 O O . ASP A 1 320 ? 26.765 7.316 -8.176 1.00 53.25 320 ASP A O 1
ATOM 2655 N N . ARG A 1 321 ? 26.852 5.075 -8.265 1.00 45.84 321 ARG A N 1
ATOM 2656 C CA . ARG A 1 321 ? 25.523 4.793 -7.697 1.00 45.84 321 ARG A CA 1
ATOM 2657 C C . ARG A 1 321 ? 25.382 5.224 -6.227 1.00 45.84 321 ARG A C 1
ATOM 2659 O O . ARG A 1 321 ? 24.316 5.690 -5.844 1.00 45.84 321 ARG A O 1
ATOM 2666 N N . TRP A 1 322 ? 26.431 5.127 -5.400 1.00 38.41 322 TRP A N 1
ATOM 2667 C CA . TRP A 1 322 ? 26.395 5.489 -3.967 1.00 38.41 322 TRP A CA 1
ATOM 2668 C C . TRP A 1 322 ? 26.799 6.944 -3.698 1.00 38.41 322 TRP A C 1
ATOM 2670 O O . TRP A 1 322 ? 26.193 7.613 -2.858 1.00 38.41 322 TRP A O 1
ATOM 2680 N N . THR A 1 323 ? 27.780 7.486 -4.422 1.00 39.62 323 THR A N 1
ATOM 2681 C CA . THR A 1 323 ? 28.190 8.895 -4.273 1.00 39.62 323 THR A CA 1
ATOM 2682 C C . THR A 1 323 ? 27.151 9.878 -4.816 1.00 39.62 323 THR A C 1
ATOM 2684 O O . THR A 1 323 ? 27.066 10.992 -4.297 1.00 39.62 323 THR A O 1
ATOM 2687 N N . ARG A 1 324 ? 26.300 9.474 -5.774 1.00 41.09 324 ARG A N 1
ATOM 2688 C CA . ARG A 1 324 ? 25.138 10.265 -6.234 1.00 41.09 324 ARG A CA 1
ATOM 2689 C C . ARG A 1 324 ? 23.903 10.144 -5.330 1.00 41.09 324 ARG A C 1
ATOM 2691 O O . ARG A 1 324 ? 23.038 11.010 -5.392 1.00 41.09 324 ARG A O 1
ATOM 2698 N N . VAL A 1 325 ? 23.851 9.140 -4.448 1.00 39.25 325 VAL A N 1
ATOM 2699 C CA . VAL A 1 325 ? 22.854 9.035 -3.361 1.00 39.25 325 VAL A CA 1
ATOM 2700 C C . VAL A 1 325 ? 23.272 9.863 -2.133 1.00 39.25 325 VAL A C 1
ATOM 2702 O O . VAL A 1 325 ? 22.413 10.388 -1.434 1.00 39.25 325 VAL A O 1
ATOM 2705 N N . ALA A 1 326 ? 24.576 10.047 -1.892 1.00 34.47 326 ALA A N 1
ATOM 2706 C CA . ALA A 1 326 ? 25.102 10.730 -0.700 1.00 34.47 326 ALA A CA 1
ATOM 2707 C C . ALA A 1 326 ? 25.535 12.203 -0.898 1.00 34.47 326 ALA A C 1
ATOM 2709 O O . ALA A 1 326 ? 25.913 12.860 0.070 1.00 34.47 326 ALA A O 1
ATOM 2710 N N . ARG A 1 327 ? 25.498 12.755 -2.120 1.00 33.72 327 ARG A N 1
ATOM 2711 C CA . ARG A 1 327 ? 25.789 14.180 -2.391 1.00 33.72 327 ARG A CA 1
ATOM 2712 C C . ARG A 1 327 ? 24.548 14.940 -2.863 1.00 33.72 327 ARG A C 1
ATOM 2714 O O . ARG A 1 327 ? 24.514 15.464 -3.971 1.00 33.72 327 ARG A O 1
ATOM 2721 N N . ALA A 1 328 ? 23.553 15.043 -1.992 1.00 30.69 328 ALA A N 1
ATOM 2722 C CA . ALA A 1 328 ? 22.622 16.165 -2.004 1.00 30.69 328 ALA A CA 1
ATOM 2723 C C . ALA A 1 328 ? 22.987 17.066 -0.808 1.00 30.69 328 ALA A C 1
ATOM 2725 O O . ALA A 1 328 ? 22.979 16.572 0.320 1.00 30.69 328 ALA A O 1
ATOM 2726 N N . PRO A 1 329 ? 23.379 18.339 -1.005 1.00 37.34 329 PRO A N 1
ATOM 2727 C CA . PRO A 1 329 ? 23.336 19.299 0.087 1.00 37.34 329 PRO A CA 1
ATOM 2728 C C . PRO A 1 329 ? 21.872 19.495 0.504 1.00 37.34 329 PRO A C 1
ATOM 2730 O O . PRO A 1 329 ? 20.989 19.477 -0.354 1.00 37.34 329 PRO A O 1
ATOM 2733 N N . CYS A 1 330 ? 21.673 19.610 1.818 1.00 35.84 330 CYS A N 1
ATOM 2734 C CA . CYS A 1 330 ? 20.397 19.766 2.514 1.00 35.84 330 CYS A CA 1
ATOM 2735 C C . CYS A 1 330 ? 19.457 20.811 1.904 1.00 35.84 330 CYS A C 1
ATOM 2737 O O . CYS A 1 330 ? 19.968 21.841 1.403 1.00 35.84 330 CYS A O 1
#